Protein AF-A0A2M8LFT6-F1 (afdb_monomer)

Nearest PDB structures (foldseek):
  5hv3-assembly1_A  TM=9.497E-01  e=1.637E-21  Listeria monocytogenes
  5hv1-assembly1_A  TM=9.391E-01  e=2.752E-21  Listeria monocytogenes
  5hv6-assembly1_A  TM=9.076E-01  e=9.868E-20  Listeria monocytogenes
  5hv2-assembly1_A  TM=9.200E-01  e=4.690E-19  Listeria monocytogenes
  5fbs-assembly1_A  TM=9.383E-01  e=7.074E-18  Listeria monocytogenes serotype 4b str. F2365

Mean predicted aligned error: 5.09 Å

pLDDT: mean 90.14, std 10.9, range [47.88, 98.69]

Structure (mmCIF, N/CA/C/O backbone):
data_AF-A0A2M8LFT6-F1
#
_entry.id   AF-A0A2M8LFT6-F1
#
loop_
_atom_site.group_PDB
_atom_site.id
_atom_site.type_symbol
_atom_site.label_atom_id
_atom_site.label_alt_id
_atom_site.label_comp_id
_atom_site.label_asym_id
_atom_site.label_entity_id
_atom_site.label_seq_id
_atom_site.pdbx_PDB_ins_code
_atom_site.Cartn_x
_atom_site.Cartn_y
_atom_site.Cartn_z
_atom_site.occupancy
_atom_site.B_iso_or_equiv
_atom_site.auth_seq_id
_atom_site.auth_comp_id
_atom_site.auth_asym_id
_atom_site.auth_atom_id
_atom_site.pdbx_PDB_model_num
ATOM 1 N N . MET A 1 1 ? 3.085 19.934 -10.715 1.00 84.69 1 MET A N 1
ATOM 2 C CA . MET A 1 1 ? 2.443 18.659 -10.321 1.00 84.69 1 MET A CA 1
ATOM 3 C C . MET A 1 1 ? 3.528 17.635 -10.001 1.00 84.69 1 MET A C 1
ATOM 5 O O . MET A 1 1 ? 4.599 17.737 -10.589 1.00 84.69 1 MET A O 1
ATOM 9 N N . LEU A 1 2 ? 3.291 16.715 -9.062 1.00 94.94 2 LEU A N 1
ATOM 10 C CA . LEU A 1 2 ? 4.216 15.621 -8.730 1.00 94.94 2 LEU A CA 1
ATOM 11 C C . LEU A 1 2 ? 3.575 14.278 -9.068 1.00 94.94 2 LEU A C 1
ATOM 13 O O . LEU A 1 2 ? 2.351 14.147 -8.975 1.00 94.94 2 LEU A O 1
ATOM 17 N N . VAL A 1 3 ? 4.403 13.302 -9.428 1.00 96.50 3 VAL A N 1
ATOM 18 C CA . VAL A 1 3 ? 3.968 11.958 -9.828 1.00 96.50 3 VAL A CA 1
ATOM 19 C C . VAL A 1 3 ? 4.712 10.868 -9.055 1.00 96.50 3 VAL A C 1
ATOM 21 O O . VAL A 1 3 ? 5.814 11.093 -8.549 1.00 96.50 3 VAL A O 1
ATOM 24 N N . ALA A 1 4 ? 4.086 9.701 -8.952 1.00 95.50 4 ALA A N 1
ATOM 25 C CA . ALA A 1 4 ? 4.729 8.439 -8.625 1.00 95.50 4 ALA A CA 1
ATOM 26 C C . ALA A 1 4 ? 5.093 7.726 -9.934 1.00 95.50 4 ALA A C 1
ATOM 28 O O . ALA A 1 4 ? 4.282 7.673 -10.861 1.00 95.50 4 ALA A O 1
ATOM 29 N N . VAL A 1 5 ? 6.312 7.202 -10.006 1.00 95.19 5 VAL A N 1
ATOM 30 C CA . VAL A 1 5 ? 6.835 6.439 -11.143 1.00 95.19 5 VAL A CA 1
ATOM 31 C C . VAL A 1 5 ? 7.079 5.020 -10.644 1.00 95.19 5 VAL A C 1
ATOM 33 O O . VAL A 1 5 ? 7.991 4.804 -9.845 1.00 95.19 5 VAL A O 1
ATOM 36 N N . ARG A 1 6 ? 6.215 4.081 -11.040 1.00 93.38 6 ARG A N 1
ATOM 37 C CA . ARG A 1 6 ? 6.190 2.704 -10.519 1.00 93.38 6 ARG A CA 1
ATOM 38 C C . ARG A 1 6 ? 6.547 1.722 -11.630 1.00 93.38 6 ARG A C 1
ATOM 40 O O . ARG A 1 6 ? 6.012 1.818 -12.735 1.00 93.38 6 ARG A O 1
ATOM 47 N N . SER A 1 7 ? 7.446 0.791 -11.337 1.00 90.25 7 SER A N 1
ATOM 48 C CA . SER A 1 7 ? 7.774 -0.305 -12.252 1.00 90.25 7 SER A CA 1
ATOM 49 C C . SER A 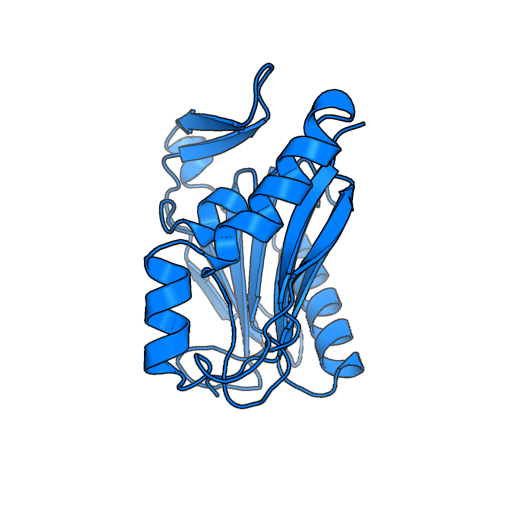1 7 ? 6.648 -1.341 -12.261 1.00 90.25 7 SER A C 1
ATOM 51 O O . SER A 1 7 ? 6.156 -1.697 -11.195 1.00 90.25 7 SER A O 1
ATOM 53 N N . SER A 1 8 ? 6.274 -1.843 -13.440 1.00 86.25 8 SER A N 1
ATOM 54 C CA . SER A 1 8 ? 5.355 -2.977 -13.604 1.00 86.25 8 SER A CA 1
ATOM 55 C C . SER A 1 8 ? 5.933 -3.953 -14.624 1.00 86.25 8 SER A C 1
ATOM 57 O O . SER A 1 8 ? 6.215 -3.591 -15.771 1.00 86.25 8 SER A O 1
ATOM 59 N N . ALA A 1 9 ? 6.202 -5.180 -14.191 1.00 80.25 9 ALA A N 1
ATOM 60 C CA . ALA A 1 9 ? 6.905 -6.164 -15.005 1.00 80.25 9 ALA A CA 1
ATOM 61 C C . ALA A 1 9 ? 5.913 -7.006 -15.812 1.00 80.25 9 ALA A C 1
ATOM 63 O O . ALA A 1 9 ? 4.911 -7.471 -15.296 1.00 80.25 9 ALA A O 1
ATOM 64 N N . THR A 1 10 ? 6.212 -7.330 -17.067 1.00 67.69 10 THR A N 1
ATOM 65 C CA . THR A 1 10 ? 5.291 -8.133 -17.900 1.00 67.69 10 THR A CA 1
ATOM 66 C C . THR A 1 10 ? 5.149 -9.593 -17.452 1.00 67.69 10 THR A C 1
ATOM 68 O O . THR A 1 10 ? 4.249 -10.293 -17.904 1.00 67.69 10 THR A O 1
ATOM 71 N N . ALA A 1 11 ? 6.038 -10.080 -16.583 1.00 59.16 11 ALA A N 1
ATOM 72 C CA . ALA A 1 11 ? 5.960 -11.422 -16.003 1.00 59.16 11 ALA A CA 1
ATOM 73 C C . ALA A 1 11 ? 5.200 -11.461 -14.659 1.00 59.16 11 ALA A C 1
ATOM 75 O O . ALA A 1 11 ? 5.149 -12.522 -14.037 1.00 59.16 11 ALA A O 1
ATOM 76 N N . GLU A 1 12 ? 4.638 -10.323 -14.233 1.00 50.47 12 GLU A N 1
ATOM 77 C CA . GLU A 1 12 ? 3.944 -10.089 -12.956 1.00 50.47 12 GLU A CA 1
ATOM 78 C C . GLU A 1 12 ? 2.594 -10.822 -12.854 1.00 50.47 12 GLU A C 1
ATOM 80 O O . GLU A 1 12 ? 2.205 -11.208 -11.757 1.00 50.47 12 GLU A O 1
ATOM 85 N N . ASP A 1 13 ? 1.960 -11.144 -13.988 1.00 49.00 13 ASP A N 1
ATOM 86 C CA . ASP A 1 13 ? 0.622 -11.765 -14.035 1.00 49.00 13 ASP A CA 1
ATOM 87 C C . ASP A 1 13 ? 0.627 -13.282 -14.288 1.00 49.00 13 ASP A C 1
ATOM 89 O O . ASP A 1 13 ? -0.410 -13.902 -14.542 1.00 49.00 13 ASP A O 1
ATOM 93 N N . SER A 1 14 ? 1.792 -13.932 -14.225 1.00 47.88 14 SER A N 1
ATOM 94 C CA . SER A 1 14 ? 1.823 -15.396 -14.236 1.00 47.88 14 SER A CA 1
ATOM 95 C C . SER A 1 14 ? 1.589 -15.926 -12.820 1.00 47.88 14 SER A C 1
ATOM 97 O O . SER A 1 14 ? 2.210 -15.444 -11.876 1.00 47.88 14 SER A O 1
ATOM 99 N N . LYS A 1 15 ? 0.801 -17.005 -12.670 1.00 49.19 15 LYS A N 1
ATOM 100 C CA . LYS A 1 15 ? 0.637 -17.782 -11.413 1.00 49.19 15 LYS A CA 1
ATOM 101 C C . LYS A 1 15 ? 1.963 -18.263 -10.773 1.00 49.19 15 LYS A C 1
ATOM 103 O O . LYS A 1 15 ? 1.944 -18.977 -9.780 1.00 49.19 15 LYS A O 1
ATOM 108 N N . VAL A 1 16 ? 3.109 -17.944 -11.376 1.00 48.12 16 VAL A N 1
ATOM 109 C CA . VAL A 1 16 ? 4.430 -18.516 -11.114 1.00 48.12 16 VAL A CA 1
ATOM 110 C C . VAL A 1 16 ? 5.395 -17.500 -10.477 1.00 48.12 16 VAL A C 1
ATOM 112 O O . VAL A 1 16 ? 6.325 -17.923 -9.787 1.00 48.12 16 VAL A O 1
ATOM 115 N N . ALA A 1 17 ? 5.212 -16.183 -10.661 1.00 56.28 17 ALA A N 1
ATOM 116 C CA . ALA A 1 17 ? 6.154 -15.186 -10.131 1.00 56.28 17 ALA A CA 1
ATOM 117 C C . ALA A 1 17 ? 5.543 -13.782 -9.956 1.00 56.28 17 ALA A C 1
ATOM 119 O O . ALA A 1 17 ? 5.335 -13.071 -10.934 1.00 56.28 17 ALA A O 1
ATOM 120 N N . SER A 1 18 ? 5.364 -13.337 -8.707 1.00 59.59 18 SER A N 1
ATOM 121 C CA . SER A 1 18 ? 5.121 -11.923 -8.397 1.00 59.59 18 SER A CA 1
ATOM 122 C C . SER A 1 18 ? 6.456 -11.190 -8.248 1.00 59.59 18 SER A C 1
ATOM 124 O O . SER A 1 18 ? 7.247 -11.535 -7.367 1.00 59.59 18 SER A O 1
ATOM 126 N N . TRP A 1 19 ? 6.699 -10.146 -9.038 1.00 61.28 19 TRP A N 1
ATOM 127 C CA . TRP A 1 19 ? 7.873 -9.260 -8.908 1.00 61.28 19 TRP A CA 1
ATOM 128 C C . TRP A 1 19 ? 7.744 -8.247 -7.756 1.00 61.28 19 TRP A C 1
ATOM 130 O O . TRP A 1 19 ? 8.397 -7.204 -7.735 1.00 61.28 19 TRP A O 1
ATOM 140 N N . ALA A 1 20 ? 6.868 -8.543 -6.798 1.00 60.75 20 ALA A N 1
ATOM 141 C CA . ALA A 1 20 ? 6.537 -7.670 -5.691 1.00 60.75 20 ALA A CA 1
ATOM 142 C C . ALA A 1 20 ? 7.787 -7.336 -4.869 1.00 60.75 20 ALA A C 1
ATOM 144 O O . ALA A 1 20 ? 8.468 -8.229 -4.373 1.00 60.75 20 ALA A O 1
ATOM 145 N N . GLY A 1 21 ? 8.088 -6.043 -4.747 1.00 65.94 21 GLY A N 1
ATOM 146 C CA . GLY A 1 21 ?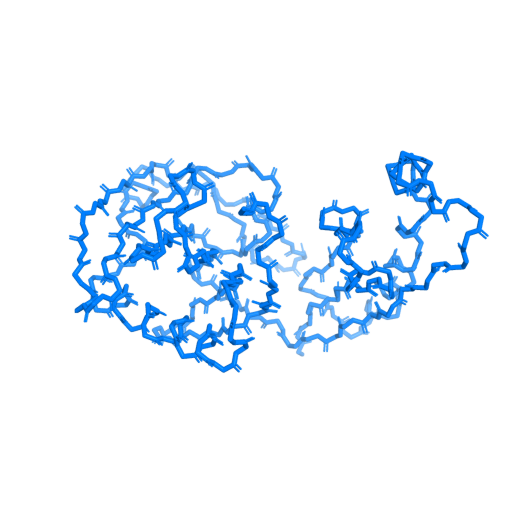 9.254 -5.558 -4.006 1.00 65.94 21 GLY A CA 1
ATOM 147 C C . GLY A 1 21 ? 10.612 -5.807 -4.677 1.00 65.94 21 G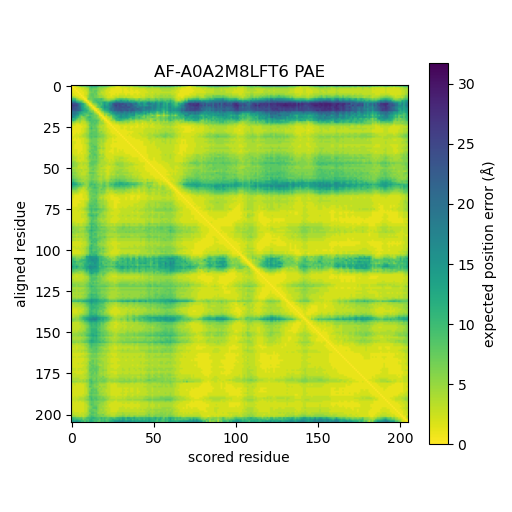LY A C 1
ATOM 148 O O . GLY A 1 21 ? 11.634 -5.490 -4.072 1.00 65.94 21 GLY A O 1
ATOM 149 N N . GLU A 1 22 ? 10.645 -6.347 -5.900 1.00 74.62 22 GLU A N 1
ATOM 150 C CA . GLU A 1 22 ? 11.890 -6.643 -6.629 1.00 74.62 22 GLU A CA 1
ATOM 151 C C . GLU A 1 22 ? 12.340 -5.504 -7.554 1.00 74.62 22 GLU A C 1
ATOM 153 O O . GLU A 1 22 ? 13.506 -5.445 -7.940 1.00 74.62 22 GLU A O 1
ATOM 158 N N . LEU A 1 23 ? 11.429 -4.592 -7.906 1.00 82.56 23 LEU A N 1
ATOM 159 C CA . LEU A 1 23 ? 11.699 -3.445 -8.774 1.00 82.56 23 LEU A CA 1
ATOM 160 C C . LEU A 1 23 ? 11.472 -2.124 -8.044 1.00 82.56 23 LEU A C 1
ATOM 162 O O . LEU A 1 23 ? 10.700 -2.031 -7.089 1.00 82.56 23 LEU A O 1
ATOM 166 N N . GLU A 1 24 ? 12.142 -1.077 -8.519 1.00 86.56 24 GLU A N 1
ATOM 167 C CA . GLU A 1 24 ? 12.133 0.217 -7.841 1.00 86.56 24 GLU A CA 1
ATOM 168 C C . GLU A 1 24 ? 10.897 1.057 -8.197 1.00 86.56 24 GLU A C 1
ATOM 170 O O . GLU A 1 24 ? 10.373 1.026 -9.316 1.00 86.56 24 GLU A O 1
ATOM 175 N N . THR A 1 25 ? 10.450 1.844 -7.219 1.00 90.19 25 THR A N 1
ATOM 176 C CA . THR A 1 25 ? 9.406 2.864 -7.349 1.00 90.19 25 THR A CA 1
ATOM 177 C C . THR A 1 25 ? 9.958 4.193 -6.847 1.00 90.19 25 THR A C 1
ATOM 179 O O . THR A 1 25 ? 10.648 4.237 -5.831 1.00 90.19 25 THR A O 1
ATOM 182 N N . TYR A 1 26 ? 9.622 5.288 -7.528 1.00 92.19 26 TYR A N 1
ATOM 183 C CA . TYR A 1 26 ? 10.032 6.637 -7.139 1.00 92.19 26 TYR A CA 1
ATOM 184 C C . TYR A 1 26 ? 8.814 7.514 -6.885 1.00 92.19 26 TYR A C 1
ATOM 186 O O . TYR A 1 26 ? 7.965 7.697 -7.759 1.00 92.19 26 TYR A O 1
ATOM 194 N N . LEU A 1 27 ? 8.746 8.099 -5.693 1.00 93.88 27 LEU A N 1
ATOM 195 C CA . LEU A 1 27 ? 7.661 8.987 -5.288 1.00 93.88 27 LEU A CA 1
ATOM 196 C C . LEU A 1 27 ? 8.073 10.457 -5.387 1.00 93.88 27 LEU A C 1
ATOM 198 O O . LEU A 1 27 ? 9.256 10.795 -5.404 1.00 93.88 27 LEU A O 1
ATOM 202 N N . ASN A 1 28 ? 7.078 11.348 -5.426 1.00 95.00 28 ASN A N 1
ATOM 203 C CA . ASN A 1 28 ? 7.287 12.800 -5.464 1.00 95.00 28 ASN A CA 1
ATOM 204 C C . ASN A 1 28 ? 8.208 13.278 -6.604 1.00 95.00 28 ASN A C 1
ATOM 206 O O . ASN A 1 28 ? 8.951 14.254 -6.465 1.00 95.00 28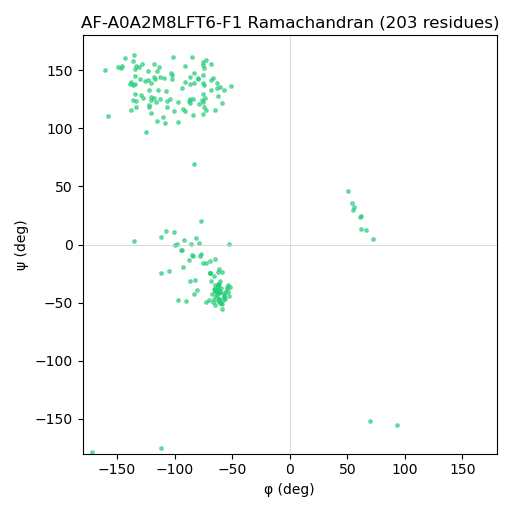 ASN A O 1
ATOM 210 N N . VAL A 1 29 ? 8.121 12.622 -7.761 1.00 94.81 29 VAL A N 1
ATOM 211 C CA . VAL A 1 29 ? 8.914 12.949 -8.945 1.00 94.81 29 VAL A CA 1
ATOM 212 C C . VAL A 1 29 ? 8.354 14.207 -9.607 1.00 94.81 29 VAL A C 1
ATOM 214 O O . VAL A 1 29 ? 7.151 14.339 -9.844 1.00 94.81 29 VAL A O 1
ATOM 217 N N . SER A 1 30 ? 9.238 15.163 -9.887 1.00 94.94 30 SER A N 1
ATOM 218 C CA . SER A 1 30 ? 8.913 16.372 -10.643 1.00 94.94 30 SER A CA 1
ATOM 219 C C . SER A 1 30 ? 9.018 16.118 -12.145 1.00 94.94 30 SER A C 1
ATOM 221 O O . SER A 1 30 ? 9.715 15.207 -12.582 1.00 94.94 30 SER A O 1
ATOM 223 N N . GLN A 1 31 ? 8.397 16.976 -12.955 1.00 94.69 31 GLN A N 1
ATOM 224 C CA . GLN A 1 31 ? 8.466 16.879 -14.417 1.00 94.69 31 GLN A CA 1
ATOM 225 C C . GLN A 1 31 ? 9.911 16.820 -14.944 1.00 94.69 31 GLN A C 1
ATOM 227 O O . GLN A 1 31 ? 10.210 16.008 -15.812 1.00 94.69 31 GLN A O 1
ATOM 232 N N . LYS A 1 32 ? 10.825 17.617 -14.369 1.00 94.94 32 LYS A N 1
ATOM 233 C CA . LYS A 1 32 ? 12.253 17.620 -14.734 1.00 94.94 32 LYS A CA 1
ATOM 234 C C . LYS A 1 32 ? 12.927 16.259 -14.508 1.00 94.94 32 LYS A C 1
ATOM 236 O O . LYS A 1 32 ? 13.848 15.907 -15.235 1.00 94.94 32 LYS A O 1
ATOM 241 N N . ASN A 1 33 ? 12.472 15.507 -13.508 1.00 95.06 33 ASN A N 1
ATOM 242 C CA . ASN A 1 33 ? 13.066 14.234 -13.109 1.00 95.06 33 ASN A CA 1
ATOM 243 C C . ASN A 1 33 ? 12.307 13.016 -13.654 1.00 95.06 33 ASN A C 1
ATOM 245 O O . ASN A 1 33 ? 12.741 11.895 -13.410 1.00 95.06 33 ASN A O 1
ATOM 249 N N . LEU A 1 34 ? 11.219 13.215 -14.408 1.00 96.06 34 LEU A N 1
ATOM 250 C CA . LEU A 1 34 ? 10.371 12.126 -14.892 1.00 96.06 34 LEU A CA 1
ATOM 251 C C . LEU A 1 34 ? 11.145 11.128 -15.758 1.00 96.06 34 LEU A C 1
ATOM 253 O O . LEU A 1 34 ? 11.176 9.945 -15.439 1.00 96.06 34 LEU A O 1
ATOM 257 N N . ILE A 1 35 ? 11.807 11.604 -16.815 1.00 97.31 35 ILE A N 1
ATOM 258 C CA . ILE A 1 35 ? 12.568 10.736 -17.725 1.00 97.31 35 ILE A CA 1
ATOM 259 C C . ILE A 1 35 ? 13.716 10.018 -16.994 1.00 97.31 35 ILE A C 1
ATOM 261 O O . ILE A 1 35 ? 13.801 8.795 -17.115 1.00 97.31 35 ILE A O 1
ATOM 265 N N . PRO A 1 36 ? 14.545 10.697 -16.170 1.00 96.94 36 PRO A N 1
ATOM 266 C CA . PRO A 1 36 ? 15.511 10.005 -15.320 1.00 96.94 36 PRO A CA 1
ATOM 267 C C . PRO A 1 36 ? 14.893 8.908 -14.445 1.00 96.94 36 PRO A C 1
ATOM 269 O O . PRO A 1 36 ? 15.447 7.817 -14.370 1.00 96.94 36 PRO A O 1
ATOM 272 N N . SER A 1 37 ? 13.748 9.158 -13.802 1.00 95.94 37 SER A N 1
ATOM 273 C CA . SER A 1 37 ? 13.066 8.155 -12.974 1.00 95.94 37 SER A CA 1
ATOM 274 C C . SER A 1 37 ? 12.560 6.960 -13.787 1.00 95.94 37 SER A C 1
ATOM 276 O O . SER A 1 37 ? 12.700 5.831 -13.330 1.00 95.94 37 SER A O 1
ATOM 278 N N . VAL A 1 38 ? 12.046 7.180 -15.001 1.00 95.75 38 VAL A N 1
ATOM 279 C CA . VAL A 1 38 ? 11.637 6.097 -15.918 1.00 95.75 38 VAL A CA 1
ATOM 280 C C . VAL A 1 38 ? 12.831 5.214 -16.289 1.00 95.75 38 VAL A C 1
ATOM 282 O O . VAL A 1 38 ? 12.748 3.992 -16.186 1.00 95.75 38 VAL A O 1
ATOM 285 N N . ILE A 1 39 ? 13.967 5.822 -16.650 1.00 95.56 39 ILE A N 1
ATOM 286 C CA . ILE A 1 39 ? 15.200 5.084 -16.966 1.00 95.56 39 ILE A CA 1
ATOM 287 C C . ILE A 1 39 ? 15.657 4.266 -15.758 1.00 95.56 39 ILE A C 1
ATOM 289 O O . ILE A 1 39 ? 16.060 3.112 -15.908 1.00 95.56 39 ILE A O 1
ATOM 293 N N . LYS A 1 40 ? 15.562 4.834 -14.551 1.00 94.81 40 LYS A N 1
ATOM 294 C CA . LYS A 1 40 ? 15.927 4.109 -13.337 1.00 94.81 40 LYS A CA 1
ATOM 295 C C . LYS A 1 40 ? 15.005 2.913 -13.067 1.00 94.81 40 LYS A C 1
ATOM 297 O O . LYS A 1 40 ? 15.518 1.841 -12.752 1.00 94.81 40 LYS A O 1
ATOM 302 N N . CYS A 1 41 ? 13.693 3.039 -13.297 1.00 93.38 41 CYS A N 1
ATOM 303 C CA . CYS A 1 41 ? 12.759 1.906 -13.230 1.00 93.38 41 CYS A CA 1
ATOM 304 C C . CYS A 1 41 ? 13.187 0.773 -14.172 1.00 93.38 41 CYS A C 1
ATOM 306 O O . CYS A 1 41 ? 13.297 -0.373 -13.740 1.00 93.38 41 CYS A O 1
ATOM 308 N N . TRP A 1 42 ? 13.527 1.081 -15.428 1.00 92.75 42 TRP A N 1
ATOM 309 C CA . TRP A 1 42 ? 14.055 0.072 -16.355 1.00 92.75 42 TRP A CA 1
ATOM 310 C C . TRP A 1 42 ? 15.373 -0.537 -15.875 1.00 92.75 42 TRP A C 1
ATOM 312 O O . TRP A 1 42 ? 15.554 -1.751 -15.950 1.00 92.75 42 TRP A O 1
ATOM 322 N N . SER A 1 43 ? 16.279 0.287 -15.340 1.00 92.31 43 SER A N 1
ATOM 323 C CA . SER A 1 43 ? 17.565 -0.188 -14.823 1.00 92.31 43 SER A CA 1
ATOM 324 C C . SER A 1 43 ? 17.417 -1.101 -13.601 1.00 92.31 43 SER A C 1
ATOM 326 O O . SER A 1 43 ? 18.250 -1.984 -13.408 1.00 92.31 43 SER A O 1
ATOM 328 N N . SER A 1 44 ? 16.336 -0.954 -12.819 1.00 90.94 44 SER A N 1
ATOM 329 C CA . SER A 1 44 ? 16.105 -1.761 -11.613 1.00 90.94 44 SER A CA 1
ATOM 330 C C . SER A 1 44 ? 15.971 -3.262 -11.901 1.00 90.94 44 SER A C 1
ATOM 332 O O . SER A 1 44 ? 16.334 -4.084 -11.058 1.00 90.94 44 SER A O 1
ATOM 334 N N . LEU A 1 45 ? 15.588 -3.627 -13.133 1.00 88.12 45 LEU A N 1
ATOM 335 C CA . LEU A 1 45 ? 15.553 -5.012 -13.618 1.00 88.12 45 LEU A CA 1
ATOM 336 C C . LEU A 1 45 ? 16.939 -5.690 -13.621 1.00 88.12 45 LEU A C 1
ATOM 338 O O . LEU A 1 45 ? 17.030 -6.918 -13.632 1.00 88.12 45 LEU A O 1
ATOM 342 N N . PHE A 1 46 ? 18.013 -4.898 -13.616 1.00 89.06 46 PHE A N 1
ATOM 343 C CA . PHE A 1 46 ? 19.403 -5.354 -13.680 1.00 89.06 46 PHE A CA 1
ATOM 344 C C . PHE A 1 46 ? 20.146 -5.210 -12.346 1.00 89.06 46 PHE A C 1
ATOM 346 O O . PHE A 1 46 ? 21.367 -5.352 -12.300 1.00 89.06 46 PHE A O 1
ATOM 353 N N . THR A 1 47 ? 19.435 -4.940 -11.250 1.00 89.88 47 THR A N 1
ATOM 354 C CA . THR A 1 47 ? 20.028 -4.981 -9.907 1.00 89.88 47 THR A CA 1
ATOM 355 C C . THR A 1 47 ? 20.382 -6.417 -9.520 1.00 89.88 47 THR A C 1
ATOM 357 O O . THR A 1 47 ? 19.761 -7.372 -9.991 1.00 89.88 47 THR A O 1
ATOM 360 N N . SER A 1 48 ? 21.351 -6.595 -8.617 1.00 89.75 48 SER A N 1
ATOM 361 C CA . SER A 1 48 ? 21.747 -7.929 -8.138 1.00 89.75 48 SER A CA 1
ATOM 362 C C . SER A 1 48 ? 20.561 -8.723 -7.586 1.00 89.75 48 SER A C 1
ATOM 364 O O . SER A 1 48 ? 20.455 -9.921 -7.833 1.00 89.75 48 SER A O 1
ATOM 366 N N . ARG A 1 49 ? 19.643 -8.038 -6.891 1.00 85.56 49 ARG A N 1
ATOM 367 C CA . ARG A 1 49 ? 18.425 -8.624 -6.328 1.00 85.56 49 ARG A CA 1
ATOM 368 C C . ARG A 1 49 ? 17.482 -9.129 -7.427 1.00 85.56 49 ARG A C 1
ATOM 370 O O . ARG A 1 49 ? 17.148 -10.311 -7.442 1.00 85.56 49 ARG A O 1
ATOM 377 N N . ALA A 1 50 ? 17.155 -8.277 -8.401 1.00 86.44 50 ALA A N 1
ATOM 378 C CA . ALA A 1 50 ? 16.305 -8.648 -9.530 1.00 86.44 50 ALA A CA 1
ATOM 379 C C . ALA A 1 50 ? 16.916 -9.785 -10.369 1.00 86.44 50 ALA A C 1
ATOM 381 O O . ALA A 1 50 ? 16.215 -10.719 -10.763 1.00 86.44 50 ALA A O 1
ATOM 382 N N . ILE A 1 51 ? 18.231 -9.756 -10.613 1.00 88.31 51 ILE A N 1
ATOM 383 C CA . ILE A 1 51 ? 18.935 -10.828 -11.331 1.00 88.31 51 ILE A CA 1
ATOM 384 C C . ILE A 1 51 ? 18.841 -12.143 -10.553 1.00 88.31 51 ILE A C 1
ATOM 386 O O . ILE A 1 51 ? 18.467 -13.160 -11.139 1.00 88.31 51 ILE A O 1
ATOM 390 N N . PHE A 1 52 ? 19.132 -12.130 -9.251 1.00 88.75 52 PHE A N 1
ATOM 391 C CA . PHE A 1 52 ? 19.039 -13.318 -8.403 1.00 88.75 52 PHE A CA 1
ATOM 392 C C . PHE A 1 52 ? 17.623 -13.915 -8.421 1.00 88.75 52 PHE A C 1
ATOM 394 O O . PHE A 1 52 ? 17.464 -15.099 -8.725 1.00 88.75 52 PHE A O 1
ATOM 401 N N . TYR A 1 53 ? 16.592 -13.080 -8.250 1.00 84.75 53 TYR A N 1
ATOM 402 C CA . TYR A 1 53 ? 15.188 -13.494 -8.336 1.00 84.75 53 TYR A CA 1
ATOM 403 C C . TYR A 1 53 ? 14.851 -14.163 -9.682 1.00 84.75 53 TYR A C 1
ATOM 405 O O . TYR A 1 53 ? 14.178 -15.199 -9.729 1.00 84.75 53 TYR A O 1
ATOM 413 N N . ARG A 1 54 ? 15.371 -13.639 -10.806 1.00 86.25 54 ARG A N 1
ATOM 414 C CA . ARG A 1 54 ? 15.191 -14.274 -12.130 1.00 86.25 54 ARG A CA 1
ATOM 415 C C . ARG A 1 54 ? 15.803 -15.663 -12.203 1.00 86.25 54 ARG A C 1
ATOM 417 O O . ARG A 1 54 ? 15.256 -16.521 -12.900 1.00 86.25 54 ARG A O 1
ATOM 424 N N . PHE A 1 55 ? 16.939 -15.890 -11.553 1.00 87.88 55 PHE A N 1
ATOM 425 C CA . PHE A 1 55 ? 17.540 -17.218 -11.504 1.00 87.88 55 PHE A CA 1
ATOM 426 C C . PHE A 1 55 ? 16.706 -18.165 -10.642 1.00 87.88 55 PHE A C 1
ATOM 428 O O . PHE A 1 55 ? 16.344 -19.235 -11.138 1.00 87.88 55 PHE A O 1
ATOM 435 N N . GLU A 1 56 ? 16.310 -17.745 -9.438 1.00 86.81 56 GLU A N 1
ATOM 436 C CA . GLU A 1 56 ? 15.472 -18.550 -8.537 1.00 86.81 56 GLU A CA 1
ATOM 437 C C . GLU A 1 56 ? 14.146 -18.965 -9.182 1.00 86.81 56 GLU A C 1
ATOM 439 O O . GLU A 1 56 ? 13.768 -20.138 -9.157 1.00 86.81 56 GLU A O 1
ATOM 444 N N . LYS A 1 57 ? 13.461 -18.028 -9.847 1.00 83.12 57 LYS A N 1
ATOM 445 C CA . LYS A 1 57 ? 12.198 -18.296 -10.555 1.00 83.12 57 LYS A CA 1
ATOM 446 C C . LYS A 1 57 ? 12.383 -18.912 -11.945 1.00 83.12 57 LYS A C 1
ATOM 448 O O . LYS A 1 57 ? 11.408 -19.077 -12.677 1.00 83.12 57 LYS A O 1
ATOM 453 N N . LYS A 1 58 ? 13.617 -19.259 -12.336 1.00 85.38 58 LYS A N 1
ATOM 454 C CA . LYS A 1 58 ? 13.960 -19.841 -13.650 1.00 85.38 58 LYS A CA 1
ATOM 455 C C . LYS A 1 58 ? 13.495 -18.980 -14.843 1.00 85.38 58 LYS A C 1
ATOM 457 O O . LYS A 1 58 ? 13.190 -19.493 -15.918 1.00 85.38 58 LYS A O 1
ATOM 462 N N . LEU A 1 59 ? 13.481 -17.657 -14.672 1.00 81.19 59 LEU A N 1
ATOM 463 C CA . LEU A 1 59 ? 13.097 -16.656 -15.677 1.00 81.19 59 LEU A CA 1
ATOM 464 C C . LEU A 1 59 ? 14.288 -16.091 -16.472 1.00 81.19 59 LEU A C 1
ATOM 466 O O . LEU A 1 59 ? 14.087 -15.326 -17.412 1.00 81.19 59 LEU A O 1
ATOM 470 N N . HIS A 1 60 ? 15.526 -16.465 -16.137 1.00 80.19 60 HIS A N 1
ATOM 471 C CA . HIS A 1 60 ? 16.754 -15.938 -16.754 1.00 80.19 60 HIS A CA 1
ATOM 472 C C . HIS A 1 60 ? 16.859 -16.158 -18.279 1.00 80.19 60 HIS A C 1
ATOM 474 O O . HIS A 1 60 ? 17.541 -15.393 -18.953 1.00 80.19 60 HIS A O 1
ATOM 480 N N . LYS A 1 61 ? 16.160 -17.157 -18.839 1.00 79.88 61 LYS A N 1
ATOM 481 C CA . LYS A 1 61 ? 16.117 -17.431 -20.292 1.00 79.88 61 LYS A CA 1
ATOM 482 C C . LYS A 1 61 ? 14.943 -16.771 -21.023 1.00 79.88 61 LYS A C 1
ATOM 484 O O . LYS A 1 61 ? 14.839 -16.906 -22.237 1.00 79.88 61 LYS A O 1
ATOM 489 N N . LYS A 1 62 ? 14.035 -16.104 -20.305 1.00 79.31 62 LYS A N 1
ATOM 490 C CA . LYS A 1 62 ? 12.853 -15.456 -20.887 1.00 79.31 62 LYS A CA 1
ATOM 491 C C . LYS A 1 62 ? 13.071 -13.947 -20.992 1.00 79.31 62 LYS A C 1
ATOM 493 O O . LYS A 1 62 ? 13.638 -13.368 -20.061 1.00 79.31 62 LYS A O 1
ATOM 498 N N . PRO A 1 63 ? 12.596 -13.288 -22.061 1.00 78.06 63 PRO A N 1
ATOM 499 C CA . PRO A 1 63 ? 12.543 -11.835 -22.081 1.00 78.06 63 PRO A CA 1
ATOM 500 C C . PRO A 1 63 ? 11.601 -11.360 -20.966 1.00 78.06 63 PRO A C 1
ATOM 502 O O . PRO A 1 63 ? 10.476 -11.841 -20.846 1.00 78.06 63 PRO A O 1
ATOM 505 N N . VAL A 1 64 ? 12.088 -10.449 -20.126 1.00 79.50 64 VAL A N 1
ATOM 506 C CA . VAL A 1 64 ? 11.284 -9.745 -19.121 1.00 79.50 64 VAL A CA 1
ATOM 507 C C . VAL A 1 64 ? 11.346 -8.273 -19.483 1.00 79.50 64 VAL A C 1
ATOM 509 O O . VAL A 1 64 ? 12.437 -7.730 -19.650 1.00 79.50 64 VAL A O 1
ATOM 512 N N . SER A 1 65 ? 10.184 -7.648 -19.630 1.00 84.00 65 SER A N 1
ATOM 513 C CA . SER A 1 65 ? 10.061 -6.225 -19.923 1.00 84.00 65 SER A CA 1
ATOM 514 C C . SER A 1 65 ? 9.425 -5.519 -18.734 1.00 84.00 65 SER A C 1
ATOM 516 O O . SER A 1 65 ? 8.673 -6.125 -17.971 1.00 84.00 65 SER A O 1
ATOM 518 N N . VAL A 1 66 ? 9.735 -4.235 -18.575 1.00 85.25 66 VAL A N 1
ATOM 519 C CA . VAL A 1 66 ? 9.174 -3.392 -17.517 1.00 85.25 66 VAL A CA 1
ATOM 520 C C . VAL A 1 66 ? 8.444 -2.231 -18.173 1.00 85.25 66 VAL A C 1
ATOM 522 O O . VAL A 1 66 ? 9.059 -1.375 -18.813 1.00 85.25 66 VAL A O 1
ATOM 525 N N . ALA A 1 67 ? 7.124 -2.218 -18.021 1.00 91.31 67 ALA A N 1
ATOM 526 C CA . ALA A 1 67 ? 6.323 -1.026 -18.226 1.00 91.31 67 ALA A CA 1
ATOM 527 C C . ALA A 1 67 ? 6.507 -0.084 -17.028 1.00 91.31 67 ALA A C 1
ATOM 529 O O . ALA A 1 67 ? 6.841 -0.508 -15.920 1.00 91.31 67 ALA A O 1
ATOM 530 N N . VAL A 1 68 ? 6.301 1.213 -17.249 1.00 93.62 68 VAL A N 1
ATOM 531 C CA . VAL A 1 68 ? 6.416 2.219 -16.190 1.00 93.62 68 VAL A CA 1
ATOM 532 C C . VAL A 1 68 ? 5.104 2.973 -16.075 1.00 93.62 68 VAL A C 1
ATOM 534 O O . VAL A 1 68 ? 4.668 3.634 -17.018 1.00 93.62 68 VAL A O 1
ATOM 537 N N . VAL A 1 69 ? 4.484 2.877 -14.902 1.00 95.31 69 VAL A N 1
ATOM 538 C CA . VAL A 1 69 ? 3.251 3.585 -14.567 1.00 95.31 69 VAL A CA 1
ATOM 539 C C . VAL A 1 69 ? 3.615 4.957 -14.015 1.00 95.31 69 VAL A C 1
ATOM 541 O O . VAL A 1 69 ? 4.350 5.068 -13.033 1.00 95.31 69 VAL A O 1
ATOM 544 N N . VAL A 1 70 ? 3.085 6.010 -14.640 1.00 96.44 70 VAL A N 1
ATOM 545 C CA . VAL A 1 70 ? 3.223 7.394 -14.173 1.00 96.44 70 VAL A CA 1
ATOM 546 C C . VAL A 1 70 ? 1.876 7.850 -13.626 1.00 96.44 70 VAL A C 1
ATOM 548 O O . VAL A 1 70 ? 0.950 8.140 -14.380 1.00 96.44 70 VAL A O 1
ATOM 551 N N . GLN A 1 71 ? 1.768 7.903 -12.303 1.00 95.88 71 GLN A N 1
ATOM 552 C CA . GLN A 1 71 ? 0.526 8.197 -11.591 1.00 95.88 71 GLN A CA 1
ATOM 553 C C . GLN A 1 71 ? 0.633 9.538 -10.870 1.00 95.88 71 GLN A C 1
ATOM 555 O O . GLN A 1 71 ? 1.686 9.887 -10.341 1.00 95.88 71 GLN A O 1
ATOM 560 N N . GLN A 1 72 ? -0.455 10.305 -10.796 1.00 96.19 72 GLN A N 1
ATOM 561 C CA . GLN A 1 72 ? -0.479 11.497 -9.950 1.00 96.19 72 GLN A CA 1
ATOM 562 C C . GLN A 1 72 ? -0.165 11.127 -8.493 1.00 96.19 72 GLN A C 1
ATOM 564 O O . GLN A 1 72 ? -0.742 10.196 -7.936 1.00 96.19 72 GLN A O 1
ATOM 569 N N . MET A 1 73 ? 0.736 11.880 -7.861 1.00 95.50 73 MET A N 1
ATOM 570 C CA . MET A 1 73 ? 1.144 11.598 -6.489 1.00 95.50 73 MET A CA 1
ATOM 571 C C . MET A 1 73 ? 0.046 11.979 -5.488 1.00 95.50 73 MET A C 1
ATOM 573 O O . MET A 1 73 ? -0.371 13.140 -5.428 1.00 95.50 73 MET A O 1
ATOM 577 N N . VAL A 1 74 ? -0.346 11.027 -4.639 1.00 95.31 74 VAL A N 1
ATOM 578 C CA . VAL A 1 74 ? -1.267 11.249 -3.517 1.00 95.31 74 VAL A CA 1
ATOM 579 C C . VAL A 1 74 ? -0.456 11.569 -2.259 1.00 95.31 74 VAL A C 1
ATOM 581 O O . VAL A 1 74 ? 0.332 10.754 -1.794 1.00 95.31 74 VAL A O 1
ATOM 584 N N . GLN A 1 75 ? -0.618 12.777 -1.714 1.00 95.50 75 GLN A N 1
ATOM 585 C CA . GLN A 1 75 ? 0.090 13.224 -0.504 1.00 95.50 75 GLN A CA 1
ATOM 586 C C . GLN A 1 75 ? -0.626 12.723 0.755 1.00 95.50 75 GLN A C 1
ATOM 588 O O . GLN A 1 75 ? -1.269 13.512 1.444 1.00 95.50 75 GLN A O 1
ATOM 593 N N . SER A 1 76 ? -0.576 11.413 0.998 1.00 95.94 76 SER A N 1
ATOM 594 C CA . SER A 1 76 ? -1.337 10.759 2.064 1.00 95.94 76 SER A CA 1
ATOM 595 C C . SER A 1 76 ? -1.002 11.268 3.465 1.00 95.94 76 SER A C 1
ATOM 597 O O . SER A 1 76 ? 0.160 11.417 3.844 1.00 95.94 76 SER A O 1
ATOM 599 N N . GLU A 1 77 ? -2.055 11.488 4.248 1.00 95.88 77 GLU A N 1
ATOM 600 C CA . GLU A 1 77 ? -1.988 11.677 5.701 1.00 95.88 77 GLU A CA 1
ATOM 601 C C . GLU A 1 77 ? -1.882 10.315 6.395 1.00 95.88 77 GLU A C 1
ATOM 603 O O . GLU A 1 77 ? -1.121 10.148 7.350 1.00 95.88 77 GLU A O 1
ATOM 608 N N . VAL A 1 78 ? -2.618 9.338 5.862 1.00 96.38 78 VAL A N 1
ATOM 609 C CA . VAL A 1 78 ? -2.601 7.927 6.248 1.00 96.38 78 VAL A CA 1
ATOM 610 C C . VAL A 1 78 ? -2.545 7.105 4.970 1.00 96.38 78 VAL A C 1
ATOM 612 O O . VAL A 1 78 ? -3.229 7.423 3.999 1.00 96.38 78 VAL A O 1
ATOM 615 N N . SER A 1 79 ? -1.741 6.060 4.951 1.00 96.69 79 SER A N 1
ATOM 616 C CA . SER A 1 79 ? -1.703 5.090 3.859 1.00 96.69 79 SER A CA 1
ATOM 617 C C . SER A 1 79 ? -1.660 3.689 4.433 1.00 96.69 79 SER A C 1
ATOM 619 O O . SER A 1 79 ? -1.384 3.501 5.624 1.00 96.69 79 SER A O 1
ATOM 621 N N . GLY A 1 80 ? -1.977 2.712 3.601 1.00 95.69 80 GLY A N 1
ATOM 622 C CA . GLY A 1 80 ? -2.089 1.355 4.078 1.00 95.69 80 GLY A CA 1
ATOM 623 C C . GLY A 1 80 ? -2.264 0.332 2.982 1.00 95.69 80 GLY A C 1
ATOM 624 O O . GLY A 1 80 ? -2.293 0.649 1.789 1.00 95.69 80 GLY A O 1
ATOM 625 N N . ILE A 1 81 ? -2.390 -0.900 3.449 1.00 95.75 81 ILE A N 1
ATOM 626 C CA . ILE A 1 81 ? -2.657 -2.081 2.645 1.00 95.75 81 ILE A CA 1
ATOM 627 C C . ILE A 1 81 ? -3.933 -2.729 3.182 1.00 95.75 81 ILE A C 1
ATOM 629 O O . ILE A 1 81 ? -4.290 -2.593 4.357 1.00 95.75 81 ILE A O 1
ATOM 633 N N . THR A 1 82 ? -4.686 -3.384 2.313 1.00 97.75 82 THR A N 1
ATOM 634 C CA . THR A 1 82 ? -5.847 -4.177 2.696 1.00 97.75 82 THR A CA 1
ATOM 635 C C . THR A 1 82 ? -5.820 -5.514 1.991 1.00 97.75 82 THR A C 1
ATOM 637 O O . THR A 1 82 ? -5.829 -5.566 0.765 1.00 97.75 82 THR A O 1
ATOM 640 N N . PHE A 1 83 ? -5.853 -6.583 2.781 1.00 97.62 83 PHE A N 1
ATOM 641 C CA . PHE A 1 83 ? -6.067 -7.941 2.303 1.00 97.62 83 PHE A CA 1
ATOM 642 C C . PHE A 1 83 ? -7.542 -8.288 2.476 1.00 97.62 83 PHE A C 1
ATOM 644 O O . PHE A 1 83 ? -8.074 -8.216 3.587 1.00 97.62 83 PHE A O 1
ATOM 651 N N . THR A 1 84 ? -8.226 -8.663 1.396 1.00 97.94 84 THR A N 1
ATOM 652 C CA . THR A 1 84 ? -9.664 -9.000 1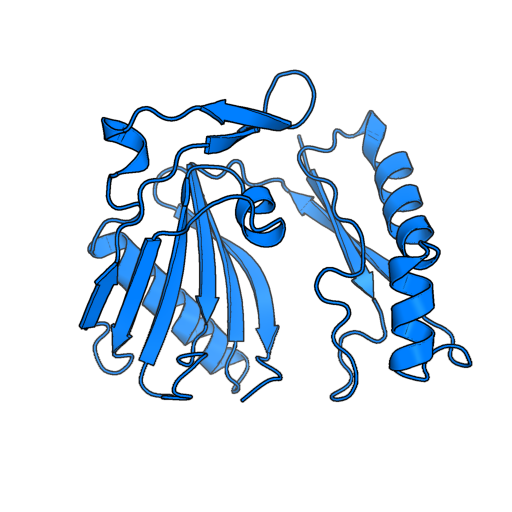.450 1.00 97.94 84 THR A CA 1
ATOM 653 C C . THR A 1 84 ? -9.955 -10.406 1.987 1.00 97.94 84 THR A C 1
ATOM 655 O O . THR A 1 84 ? -11.119 -10.797 2.069 1.00 97.94 84 THR A O 1
ATOM 658 N N . VAL A 1 85 ? -8.900 -11.127 2.367 1.00 97.31 85 VAL A N 1
ATOM 659 C CA . VAL A 1 85 ? -8.886 -12.401 3.095 1.00 97.31 85 VAL A CA 1
ATOM 660 C C . VAL A 1 85 ? -7.832 -12.281 4.189 1.00 97.31 85 VAL A C 1
ATOM 662 O O . VAL A 1 85 ? -6.797 -11.645 3.972 1.00 97.31 85 VAL A O 1
ATOM 665 N N . HIS A 1 86 ? -8.058 -12.884 5.356 1.00 96.31 86 HIS A N 1
ATOM 666 C CA . HIS A 1 86 ? -7.067 -12.845 6.427 1.00 96.31 86 HIS A CA 1
ATOM 667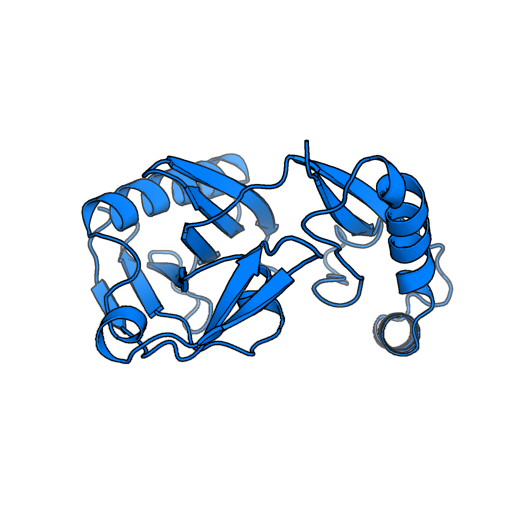 C C . HIS A 1 86 ? -5.784 -13.598 6.007 1.00 96.31 86 HIS A C 1
ATOM 669 O O . HIS A 1 86 ? -5.826 -14.816 5.858 1.00 96.31 86 HIS A O 1
ATOM 675 N N . PRO A 1 87 ? -4.616 -12.934 5.883 1.00 90.25 87 PRO A N 1
ATOM 676 C CA . PRO A 1 87 ? -3.442 -13.509 5.211 1.00 90.25 87 PRO A CA 1
ATOM 677 C C . PRO A 1 87 ? -2.729 -14.621 6.000 1.00 90.25 87 PRO A C 1
ATOM 679 O O . PRO A 1 87 ? -1.910 -15.337 5.437 1.00 90.25 87 PRO A O 1
ATOM 682 N N . VAL A 1 88 ? -3.000 -14.746 7.307 1.00 91.38 88 VAL A N 1
ATOM 683 C CA . VAL A 1 88 ? -2.444 -15.809 8.172 1.00 91.38 88 VAL A CA 1
ATOM 684 C C . VAL A 1 88 ? -3.398 -16.992 8.361 1.00 91.38 88 VAL A C 1
ATOM 686 O O . VAL A 1 88 ? -2.975 -18.138 8.269 1.00 91.38 88 VAL A O 1
ATOM 689 N N . THR A 1 89 ? -4.674 -16.741 8.670 1.00 94.00 89 THR A N 1
ATOM 690 C CA . THR A 1 89 ? -5.666 -17.796 8.933 1.00 94.00 89 THR A CA 1
ATOM 691 C C . THR A 1 89 ? -6.365 -18.291 7.669 1.00 94.00 89 THR A C 1
ATOM 693 O O . THR A 1 89 ? -7.043 -19.313 7.723 1.00 94.00 89 THR A O 1
ATOM 696 N N . ASN A 1 90 ? -6.222 -17.574 6.550 1.00 94.56 90 ASN A N 1
ATOM 697 C CA . ASN A 1 90 ? -6.952 -17.785 5.300 1.00 94.56 90 ASN A CA 1
ATOM 698 C C . ASN A 1 90 ? -8.479 -17.768 5.479 1.00 94.56 90 ASN A C 1
ATOM 700 O O . ASN A 1 90 ? -9.205 -18.423 4.735 1.00 94.56 90 ASN A O 1
ATOM 704 N N . ASP A 1 91 ? -8.978 -17.010 6.460 1.00 96.88 91 ASP A N 1
ATOM 705 C CA . ASP A 1 91 ? -10.411 -16.804 6.650 1.00 96.88 91 ASP A CA 1
ATOM 706 C C . ASP A 1 91 ? -10.949 -15.817 5.599 1.00 96.88 91 ASP A C 1
ATOM 708 O O . ASP A 1 91 ? -10.603 -14.631 5.594 1.00 96.88 91 ASP A O 1
ATOM 712 N N . TYR A 1 92 ? -11.790 -16.330 4.697 1.00 96.75 92 TYR A N 1
ATOM 713 C CA . TYR A 1 92 ? -12.379 -15.589 3.579 1.00 96.75 92 TYR A CA 1
ATOM 714 C C . TYR A 1 92 ? -13.509 -14.642 3.988 1.00 96.75 92 TYR A C 1
ATOM 716 O O . TYR A 1 92 ? -13.866 -13.746 3.209 1.00 96.75 92 TYR A O 1
ATOM 724 N N . ASP A 1 93 ? -14.051 -14.819 5.193 1.00 97.44 93 ASP A N 1
ATOM 725 C CA . ASP A 1 93 ? -15.061 -13.935 5.769 1.00 97.44 93 ASP A CA 1
ATOM 726 C C . ASP A 1 93 ? -14.424 -12.726 6.463 1.00 97.44 93 ASP A C 1
ATOM 728 O O . ASP A 1 93 ? -15.127 -11.774 6.813 1.00 97.44 93 ASP A O 1
ATOM 732 N N . GLN A 1 94 ? -13.097 -12.720 6.618 1.00 98.12 94 GLN A N 1
ATOM 733 C CA . GLN A 1 94 ? -12.350 -11.650 7.264 1.00 98.12 94 GLN A CA 1
ATOM 734 C C . GLN A 1 94 ? -11.519 -10.836 6.271 1.00 98.12 94 GLN A C 1
ATOM 736 O O . GLN A 1 94 ? -10.918 -11.354 5.335 1.00 98.12 94 GLN A O 1
ATOM 741 N N . MET A 1 95 ? -11.453 -9.535 6.521 1.00 98.00 95 MET A N 1
ATOM 742 C CA . MET A 1 95 ? -10.573 -8.589 5.845 1.00 98.00 95 MET A CA 1
ATOM 743 C C . MET A 1 95 ? -9.606 -8.000 6.866 1.00 98.00 95 MET A C 1
ATOM 745 O O . MET A 1 95 ? -10.001 -7.699 7.993 1.00 98.00 95 MET A O 1
ATOM 749 N N . VAL A 1 96 ? -8.359 -7.782 6.456 1.00 98.25 96 VAL A N 1
ATOM 750 C CA . VAL A 1 96 ? -7.341 -7.140 7.291 1.00 98.25 96 VAL A CA 1
ATOM 751 C C . VAL A 1 96 ? -6.916 -5.828 6.652 1.00 98.25 96 VAL A C 1
ATOM 753 O O . VAL A 1 96 ? -6.463 -5.806 5.509 1.00 98.25 96 VAL A O 1
ATOM 756 N N . ILE A 1 97 ? -7.062 -4.732 7.394 1.00 98.06 97 ILE A N 1
ATOM 757 C CA . ILE A 1 97 ? -6.578 -3.403 7.008 1.00 98.06 97 ILE A CA 1
ATOM 758 C C . ILE A 1 97 ? -5.362 -3.072 7.864 1.00 98.06 97 ILE A C 1
ATOM 760 O O . ILE A 1 97 ? -5.459 -3.017 9.089 1.00 98.06 97 ILE A O 1
ATOM 764 N N . GLU A 1 98 ? -4.244 -2.772 7.216 1.00 96.44 98 GLU A N 1
ATOM 765 C CA . GLU A 1 98 ? -3.039 -2.252 7.853 1.00 96.44 98 GLU A CA 1
ATOM 766 C C . GLU A 1 98 ? -2.873 -0.777 7.497 1.00 96.44 98 GLU A C 1
ATOM 768 O O . GLU A 1 98 ? -2.987 -0.400 6.333 1.00 96.44 98 GLU A O 1
ATOM 773 N N . ALA A 1 99 ? -2.617 0.076 8.488 1.00 96.19 99 ALA A N 1
ATOM 774 C CA . ALA A 1 99 ? -2.533 1.519 8.288 1.00 96.19 99 ALA A CA 1
ATOM 775 C C . ALA A 1 99 ? -1.378 2.161 9.060 1.00 96.19 99 ALA A C 1
ATOM 777 O O . ALA A 1 99 ? -1.156 1.882 10.244 1.00 96.19 99 ALA A O 1
ATOM 778 N N . GLY A 1 100 ? -0.718 3.116 8.408 1.00 95.25 100 GLY A N 1
ATOM 779 C CA . GLY A 1 100 ? 0.328 3.963 8.973 1.00 95.25 100 GLY A CA 1
ATOM 780 C C . GLY A 1 100 ? 0.163 5.431 8.574 1.00 95.25 100 GLY A C 1
ATOM 781 O O . GLY A 1 100 ? -0.484 5.770 7.585 1.00 95.25 100 GLY A O 1
ATOM 782 N N . LEU A 1 101 ? 0.746 6.329 9.364 1.00 95.19 101 LEU A N 1
ATOM 783 C CA . LEU A 1 101 ? 0.802 7.761 9.076 1.00 95.19 101 LEU A CA 1
ATOM 784 C C . LEU A 1 101 ? 1.839 8.055 7.982 1.00 95.19 101 LEU A C 1
ATOM 786 O O . LEU A 1 101 ? 2.957 7.538 8.030 1.00 95.19 101 LEU A O 1
ATOM 790 N N . GLY A 1 102 ? 1.496 8.963 7.067 1.00 94.56 102 GLY A N 1
ATOM 791 C CA . GLY A 1 102 ? 2.366 9.426 5.984 1.00 94.56 102 GLY A CA 1
ATOM 792 C C . GLY A 1 102 ? 2.206 8.653 4.671 1.00 94.56 102 GLY A C 1
ATOM 793 O O . GLY A 1 102 ? 1.141 8.104 4.371 1.00 94.56 102 GLY A O 1
ATOM 794 N N . LEU A 1 103 ? 3.263 8.674 3.856 1.00 94.25 103 LEU A N 1
ATOM 795 C CA . LEU A 1 103 ? 3.341 8.026 2.543 1.00 94.25 103 LEU A CA 1
ATOM 796 C C . LEU A 1 103 ? 3.519 6.505 2.656 1.00 94.25 103 LEU A C 1
ATOM 798 O O . LEU A 1 103 ? 4.251 6.030 3.523 1.00 94.25 103 LEU A O 1
ATOM 802 N N . GLY A 1 104 ? 2.928 5.766 1.710 1.00 87.44 104 GLY A N 1
ATOM 803 C CA . GLY A 1 104 ? 2.926 4.294 1.696 1.00 87.44 104 GLY A CA 1
ATOM 804 C C . GLY A 1 104 ? 4.302 3.642 1.512 1.00 87.44 104 GLY A C 1
ATOM 805 O O . GLY A 1 104 ? 4.469 2.458 1.776 1.00 87.44 104 GLY A O 1
ATOM 806 N N . GLU A 1 105 ? 5.316 4.420 1.126 1.00 81.94 105 GLU A N 1
ATOM 807 C CA . GLU A 1 105 ? 6.713 3.974 1.012 1.00 81.94 105 GLU A CA 1
ATOM 808 C C . GLU A 1 105 ? 7.239 3.334 2.302 1.00 81.94 105 GLU A C 1
ATOM 810 O O . GLU A 1 105 ? 7.999 2.370 2.258 1.00 81.94 105 GLU A O 1
ATOM 815 N N . ALA A 1 106 ? 6.793 3.846 3.452 1.00 74.12 106 ALA A N 1
ATOM 816 C CA . ALA A 1 106 ? 7.216 3.368 4.762 1.00 74.12 106 ALA A CA 1
ATOM 817 C C . ALA A 1 106 ? 6.688 1.958 5.090 1.00 74.12 106 ALA A C 1
ATOM 819 O O . ALA A 1 106 ? 7.276 1.258 5.913 1.00 74.12 106 ALA A O 1
ATOM 820 N N . LEU A 1 107 ? 5.573 1.564 4.460 1.00 72.00 107 LEU A N 1
ATOM 821 C CA . LEU A 1 107 ? 4.947 0.252 4.635 1.00 72.00 107 LEU A CA 1
ATOM 822 C C . LEU A 1 107 ? 5.801 -0.815 3.945 1.00 72.00 107 LEU A C 1
ATOM 824 O O . LEU A 1 107 ? 6.180 -1.814 4.547 1.00 72.00 107 LEU A O 1
ATOM 828 N N . VAL A 1 108 ? 6.164 -0.550 2.686 1.00 66.00 108 VAL A N 1
ATOM 829 C CA . VAL A 1 108 ? 6.882 -1.493 1.816 1.00 66.00 108 VAL A CA 1
ATOM 830 C C . VAL A 1 108 ? 8.315 -1.728 2.292 1.00 66.00 108 VAL A C 1
ATOM 832 O O . VAL A 1 108 ? 8.855 -2.819 2.125 1.00 66.00 108 VAL A O 1
ATOM 835 N N . SER A 1 109 ? 8.942 -0.726 2.912 1.00 66.94 109 SER A N 1
ATOM 836 C CA . SER A 1 109 ? 10.300 -0.855 3.445 1.00 66.94 109 SER A CA 1
ATOM 837 C C . SER A 1 109 ? 10.380 -1.620 4.773 1.00 66.94 109 SER A C 1
ATOM 839 O O . SER A 1 109 ? 11.488 -1.899 5.231 1.00 66.94 109 SER A O 1
ATOM 841 N N . GLY A 1 110 ? 9.244 -1.941 5.410 1.00 68.00 110 GLY A N 1
ATOM 842 C CA . GLY A 1 110 ? 9.200 -2.611 6.717 1.00 68.00 110 GLY A CA 1
ATOM 843 C C . GLY A 1 110 ? 9.761 -1.769 7.870 1.00 68.00 110 GLY A C 1
ATOM 844 O O . GLY A 1 110 ? 10.012 -2.284 8.957 1.00 68.00 110 GLY A O 1
ATOM 845 N N . GLN A 1 111 ? 9.978 -0.470 7.649 1.00 69.06 111 GLN A N 1
ATOM 846 C CA . GLN A 1 111 ? 10.593 0.432 8.630 1.00 69.06 111 GLN A CA 1
ATOM 847 C C . GLN A 1 111 ? 9.624 0.867 9.735 1.00 69.06 111 GLN A C 1
ATOM 849 O O . GLN A 1 111 ? 10.028 1.508 10.708 1.00 69.06 111 GLN A O 1
ATOM 854 N N . VAL A 1 112 ? 8.334 0.569 9.570 1.00 79.12 112 VAL A N 1
ATOM 855 C CA . VAL A 1 112 ? 7.265 1.128 10.387 1.00 79.12 112 VAL A CA 1
ATOM 856 C C . VAL A 1 112 ? 6.293 0.043 10.826 1.00 79.12 112 VAL A C 1
ATOM 858 O O . VAL A 1 112 ? 5.769 -0.701 10.006 1.00 79.12 112 VAL A O 1
ATOM 861 N N . THR A 1 113 ? 6.007 -0.009 12.127 1.00 80.31 113 THR A N 1
ATOM 862 C CA . THR A 1 113 ? 4.943 -0.859 12.667 1.00 80.31 113 THR A CA 1
ATOM 863 C C . THR A 1 113 ? 3.581 -0.234 12.386 1.00 80.31 113 THR A C 1
ATOM 865 O O . THR A 1 113 ? 3.325 0.916 12.758 1.00 80.31 113 THR A O 1
ATOM 868 N N . LEU A 1 114 ? 2.708 -0.996 11.735 1.00 89.12 114 LEU A N 1
ATOM 869 C CA . LEU A 1 114 ? 1.382 -0.544 11.326 1.00 89.12 114 LEU A CA 1
ATOM 870 C C . LEU A 1 114 ? 0.344 -0.846 12.402 1.00 89.12 114 LEU A C 1
ATOM 872 O O . LEU A 1 114 ? 0.510 -1.743 13.228 1.00 89.12 114 LEU A O 1
ATOM 876 N N . GLY A 1 115 ? -0.723 -0.050 12.415 1.00 93.44 115 GLY A N 1
ATOM 877 C CA . GLY A 1 115 ? -1.943 -0.447 13.106 1.00 93.44 115 GLY A CA 1
ATOM 878 C C . GLY A 1 115 ? -2.725 -1.420 12.233 1.00 93.44 115 GLY A C 1
ATOM 879 O O . GLY A 1 115 ? -2.781 -1.220 11.019 1.00 93.44 115 GLY A O 1
ATOM 880 N N . THR A 1 116 ? -3.350 -2.416 12.847 1.00 96.50 116 THR A N 1
ATOM 881 C CA . THR A 1 116 ? -4.106 -3.462 12.154 1.00 96.50 116 THR A CA 1
ATOM 882 C C . THR A 1 116 ? -5.556 -3.452 12.619 1.00 96.50 116 THR A C 1
ATOM 884 O O . THR A 1 116 ? -5.840 -3.291 13.808 1.00 96.50 116 THR A O 1
ATOM 887 N N . TYR A 1 117 ? -6.475 -3.622 11.675 1.00 98.06 117 TYR A N 1
ATOM 888 C CA . TYR A 1 117 ? -7.911 -3.724 11.907 1.00 98.06 117 TYR A CA 1
ATOM 889 C C . TYR A 1 117 ? -8.417 -4.994 11.228 1.00 98.06 117 TYR A C 1
ATOM 891 O O . TYR A 1 117 ? -8.188 -5.165 10.028 1.00 98.06 117 TYR A O 1
ATOM 899 N N . ILE A 1 118 ? -9.102 -5.860 11.973 1.00 98.25 118 ILE A N 1
ATOM 900 C CA . ILE A 1 118 ? -9.718 -7.078 11.433 1.00 98.25 118 ILE A CA 1
ATOM 901 C C . ILE A 1 118 ? -11.220 -6.845 11.323 1.00 98.25 118 ILE A C 1
ATOM 903 O O . ILE A 1 118 ? -11.865 -6.469 12.301 1.00 98.25 118 ILE A O 1
ATOM 907 N N . ILE A 1 119 ? -11.778 -7.047 10.133 1.00 98.50 119 ILE A N 1
ATOM 908 C CA . ILE A 1 119 ? -13.168 -6.724 9.807 1.00 98.50 119 ILE A CA 1
ATOM 909 C C . ILE A 1 119 ? -13.889 -7.979 9.328 1.00 98.50 119 ILE A C 1
ATOM 911 O O . ILE A 1 119 ? -13.397 -8.670 8.438 1.00 98.50 119 ILE A O 1
ATOM 915 N N . LEU A 1 120 ? -15.086 -8.231 9.858 1.00 98.25 120 LEU A N 1
ATOM 916 C CA . LEU A 1 120 ? -15.990 -9.248 9.329 1.00 98.25 120 LEU A CA 1
ATOM 917 C C . LEU A 1 120 ? -16.702 -8.706 8.085 1.00 98.25 120 LEU A C 1
ATOM 919 O O . LEU A 1 120 ? -17.425 -7.711 8.149 1.00 98.25 120 LEU A O 1
ATOM 923 N N . LYS A 1 121 ? -16.547 -9.366 6.939 1.00 97.00 121 LYS A N 1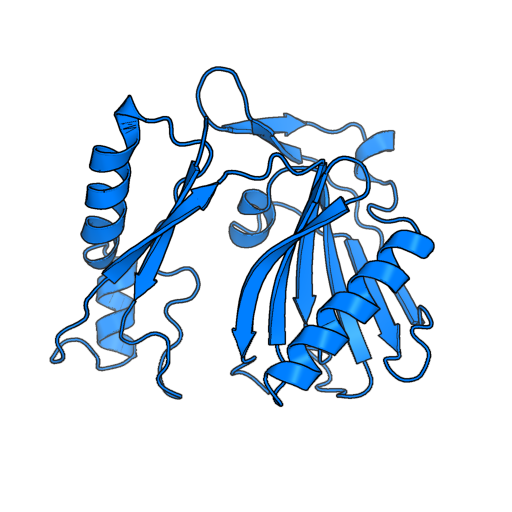
ATOM 924 C CA . LYS A 1 121 ? -17.066 -8.885 5.645 1.00 97.00 121 LYS A CA 1
ATOM 925 C C . LYS A 1 121 ? -18.588 -8.912 5.549 1.00 97.00 121 LYS A C 1
ATOM 927 O O . LYS A 1 121 ? -19.154 -8.147 4.773 1.00 97.00 121 LYS A O 1
ATOM 932 N N . LYS A 1 122 ? -19.251 -9.765 6.339 1.00 96.62 122 LYS A N 1
ATOM 933 C CA . LYS A 1 122 ? -20.714 -9.921 6.339 1.00 96.62 122 LYS A CA 1
ATOM 934 C C . LYS A 1 122 ? -21.443 -8.606 6.627 1.00 96.62 122 LYS A C 1
ATOM 936 O O . LYS A 1 122 ? -22.438 -8.306 5.972 1.00 96.62 122 LYS A O 1
ATOM 941 N N . ASP A 1 123 ? -20.971 -7.851 7.613 1.00 96.81 123 ASP A N 1
ATOM 942 C CA . ASP A 1 123 ? -21.620 -6.627 8.099 1.00 96.81 123 ASP A CA 1
ATOM 943 C C . ASP A 1 123 ? -20.649 -5.455 8.314 1.00 96.81 123 ASP A C 1
ATOM 945 O O . ASP A 1 123 ? -21.069 -4.369 8.718 1.00 96.81 123 ASP A O 1
ATOM 949 N N . TYR A 1 124 ? -19.369 -5.648 7.987 1.00 97.94 124 TYR A N 1
ATOM 950 C CA . TYR A 1 124 ? -18.280 -4.696 8.202 1.00 97.94 124 TYR A CA 1
ATOM 951 C C . TYR A 1 124 ? -18.028 -4.363 9.677 1.00 97.94 124 TYR A C 1
ATOM 953 O O . TYR A 1 124 ? -17.500 -3.291 9.986 1.00 97.94 124 TYR A O 1
ATOM 961 N N . SER A 1 125 ? -18.398 -5.264 10.591 1.00 97.38 125 SER A N 1
ATOM 962 C CA . SER A 1 125 ? -18.077 -5.122 12.010 1.00 97.38 125 SER A CA 1
ATOM 963 C C . SER A 1 125 ? -16.577 -5.278 12.260 1.00 97.38 125 SER A C 1
ATOM 965 O O . SER A 1 125 ? -15.885 -6.074 11.626 1.00 97.38 125 SER A O 1
ATOM 967 N N . LEU A 1 126 ? -16.065 -4.469 13.186 1.00 97.19 126 LEU A N 1
ATOM 968 C CA . LEU A 1 126 ? -14.670 -4.493 13.606 1.00 97.19 126 LEU A CA 1
ATOM 969 C C . LEU A 1 126 ? -14.499 -5.584 14.667 1.00 97.19 126 LEU A C 1
ATOM 971 O O . LEU A 1 126 ? -15.045 -5.457 15.761 1.00 97.19 126 LEU A O 1
ATOM 975 N N . LEU A 1 127 ? -13.778 -6.647 14.320 1.00 97.12 127 LEU A N 1
ATOM 976 C CA . LEU A 1 127 ? -13.529 -7.798 15.189 1.00 97.12 127 LEU A CA 1
ATOM 977 C C . LEU A 1 127 ? -12.359 -7.548 16.137 1.00 97.12 127 LEU A C 1
ATOM 979 O O . LEU A 1 127 ? -12.439 -7.891 17.312 1.00 97.12 127 LEU A O 1
ATOM 983 N N . ASP A 1 128 ? -11.286 -6.946 15.622 1.00 96.81 128 ASP A N 1
ATOM 984 C CA . ASP A 1 128 ? -10.084 -6.661 16.399 1.00 96.81 128 ASP A CA 1
ATOM 985 C C . ASP A 1 128 ? -9.403 -5.367 15.942 1.00 96.81 128 ASP A C 1
ATOM 987 O O . ASP A 1 128 ? -9.501 -4.954 14.777 1.00 96.8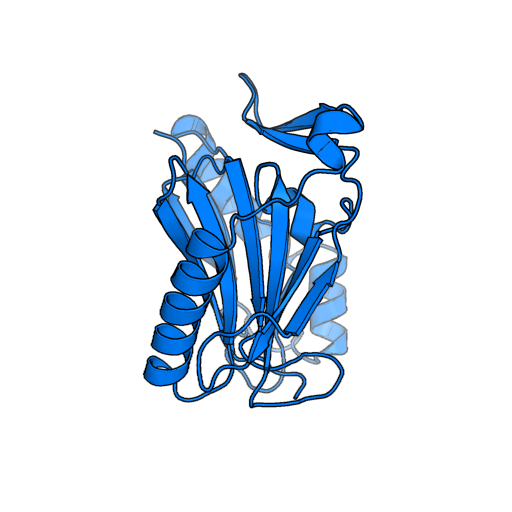1 128 ASP A O 1
ATOM 991 N N . VAL A 1 129 ? -8.713 -4.728 16.886 1.00 96.62 129 VAL A N 1
ATOM 992 C CA . VAL A 1 129 ? -7.950 -3.498 16.682 1.00 96.62 129 VAL A CA 1
ATOM 993 C C . VAL A 1 129 ? -6.624 -3.599 17.411 1.00 96.62 129 VAL A C 1
ATOM 995 O O . VAL A 1 129 ? -6.565 -3.548 18.639 1.00 96.62 129 VAL A O 1
ATOM 998 N N . ASN A 1 130 ? -5.541 -3.593 16.642 1.00 95.38 130 ASN A N 1
ATOM 999 C CA . ASN A 1 130 ? -4.198 -3.460 17.174 1.00 95.38 130 ASN A CA 1
ATOM 1000 C C . ASN A 1 130 ? -3.623 -2.092 16.796 1.00 95.38 130 ASN A C 1
ATOM 1002 O O . ASN A 1 130 ? -3.326 -1.816 15.632 1.00 95.38 130 ASN A O 1
ATOM 1006 N N . VAL A 1 131 ? -3.466 -1.210 17.785 1.00 92.81 131 VAL A N 1
ATOM 1007 C CA . VAL A 1 131 ? -2.828 0.094 17.585 1.00 92.81 131 VAL A CA 1
ATOM 1008 C C . VAL A 1 131 ? -1.366 0.017 18.002 1.00 92.81 131 VAL A C 1
ATOM 1010 O O . VAL A 1 131 ? -1.040 0.071 19.184 1.00 92.81 131 VAL A O 1
ATOM 1013 N N . SER A 1 132 ? -0.478 -0.005 17.013 1.00 86.69 132 SER A N 1
ATOM 1014 C CA . SER A 1 132 ? 0.963 0.086 17.249 1.00 86.69 132 SER A CA 1
ATOM 1015 C C . SER A 1 132 ? 1.441 1.536 17.328 1.00 86.69 132 SER A C 1
ATOM 1017 O O . SER A 1 132 ? 0.954 2.408 16.592 1.00 86.69 132 SER A O 1
ATOM 1019 N N . GLU A 1 133 ? 2.417 1.804 18.202 1.00 91.94 133 GLU A N 1
ATOM 1020 C CA . GLU A 1 133 ? 3.090 3.102 18.254 1.00 91.94 133 GLU A CA 1
ATOM 1021 C C . GLU A 1 133 ? 4.016 3.273 17.048 1.00 91.94 133 GLU A C 1
ATOM 1023 O O . GLU A 1 133 ? 5.031 2.594 16.893 1.00 91.94 133 GLU A O 1
ATOM 1028 N N . GLN A 1 134 ? 3.688 4.257 16.219 1.00 92.06 134 GLN A N 1
ATOM 1029 C CA . GLN A 1 134 ? 4.482 4.625 15.064 1.00 92.06 134 GLN A CA 1
ATOM 1030 C C . GLN A 1 134 ? 5.516 5.702 15.424 1.00 92.06 134 GLN A C 1
ATOM 1032 O O . GLN A 1 134 ? 5.147 6.836 15.722 1.00 92.06 134 GLN A O 1
ATOM 1037 N N . LYS A 1 135 ? 6.814 5.382 15.350 1.00 92.75 135 LYS A N 1
ATOM 1038 C CA . LYS A 1 135 ? 7.898 6.323 15.713 1.00 92.75 135 LYS A CA 1
ATOM 1039 C C . LYS A 1 135 ? 8.272 7.308 14.604 1.00 92.75 135 LYS A C 1
ATOM 1041 O O . LYS A 1 135 ? 8.698 8.427 14.893 1.00 92.75 135 LYS A O 1
ATOM 1046 N N . ILE A 1 136 ? 8.121 6.907 13.344 1.00 92.88 136 ILE A N 1
ATOM 1047 C CA . ILE A 1 136 ? 8.472 7.715 12.170 1.00 92.88 136 ILE A CA 1
ATOM 1048 C C . ILE A 1 136 ? 7.364 7.657 11.122 1.00 92.88 136 ILE A C 1
ATOM 1050 O O . ILE A 1 136 ? 6.656 6.661 11.023 1.00 92.88 136 ILE A O 1
ATOM 1054 N N . ALA A 1 137 ? 7.227 8.709 10.324 1.00 93.19 137 ALA A N 1
ATOM 1055 C CA . ALA A 1 137 ? 6.402 8.733 9.119 1.00 93.19 137 ALA A CA 1
ATOM 1056 C C . ALA A 1 137 ? 7.214 9.290 7.951 1.00 93.19 137 ALA A C 1
ATOM 1058 O O . ALA A 1 137 ? 7.965 10.251 8.127 1.00 93.19 137 ALA A O 1
ATOM 1059 N N . ILE A 1 138 ? 7.023 8.736 6.755 1.00 93.25 138 ILE A N 1
ATOM 1060 C CA . ILE A 1 138 ? 7.602 9.301 5.536 1.00 93.25 138 ILE A CA 1
ATOM 1061 C C . ILE A 1 138 ? 6.685 10.407 5.030 1.00 93.25 138 ILE A C 1
ATOM 1063 O O . ILE A 1 138 ? 5.487 10.200 4.827 1.00 93.25 138 ILE A O 1
ATOM 1067 N N . VAL A 1 139 ? 7.244 11.598 4.837 1.00 93.75 139 VAL A N 1
ATOM 1068 C CA . VAL A 1 139 ? 6.505 12.768 4.356 1.00 93.75 139 VAL A CA 1
ATOM 1069 C C . VAL A 1 139 ? 7.271 13.464 3.245 1.00 93.75 139 VAL A C 1
ATOM 1071 O O . VAL A 1 139 ? 8.500 13.427 3.179 1.00 93.75 139 VAL A O 1
ATOM 1074 N N . LYS A 1 140 ? 6.535 14.154 2.378 1.00 93.25 140 LYS A N 1
ATOM 1075 C CA . LYS A 1 140 ? 7.137 15.006 1.359 1.00 93.25 140 LYS A CA 1
ATOM 1076 C C . LYS A 1 140 ? 7.818 16.219 2.006 1.00 93.25 140 LYS A C 1
ATOM 1078 O O . LYS A 1 140 ? 7.199 16.941 2.788 1.00 93.25 140 LYS A O 1
ATOM 1083 N N . ALA A 1 141 ? 9.050 16.495 1.589 1.00 90.62 141 ALA A N 1
ATOM 1084 C CA . ALA A 1 141 ? 9.791 17.717 1.891 1.00 90.62 141 ALA A CA 1
ATOM 1085 C C . ALA A 1 141 ? 9.990 18.587 0.632 1.00 90.62 141 ALA A C 1
ATOM 1087 O O . ALA A 1 141 ? 9.480 18.295 -0.452 1.00 90.62 141 ALA A O 1
ATOM 1088 N N . LEU A 1 142 ? 10.745 19.684 0.765 1.00 84.06 142 LEU A N 1
ATOM 1089 C CA . LEU A 1 142 ? 11.130 20.533 -0.374 1.00 84.06 142 LEU A CA 1
ATOM 1090 C C . LEU A 1 142 ? 11.984 19.772 -1.400 1.00 84.06 142 LEU A C 1
ATOM 1092 O O . LEU A 1 142 ? 11.870 20.015 -2.600 1.00 84.06 142 LEU A O 1
ATOM 1096 N N . LYS A 1 143 ? 12.828 18.847 -0.928 1.00 82.81 143 LYS A N 1
ATOM 1097 C CA . LYS A 1 143 ? 13.679 17.984 -1.752 1.00 82.81 143 LYS A CA 1
ATOM 1098 C C . LYS A 1 143 ? 13.408 16.523 -1.394 1.00 82.81 143 LYS A C 1
ATOM 1100 O O . LYS A 1 143 ? 13.970 16.017 -0.433 1.00 82.81 143 LYS A O 1
ATOM 1105 N N . GLY A 1 144 ? 12.548 15.871 -2.172 1.00 85.56 144 GLY A N 1
ATOM 1106 C CA . GLY A 1 144 ? 12.220 14.455 -1.993 1.00 85.56 144 GLY A CA 1
ATOM 1107 C C . GLY A 1 144 ? 11.408 14.165 -0.729 1.00 85.56 144 GLY A C 1
ATOM 1108 O O . GLY A 1 144 ? 10.645 15.013 -0.257 1.00 85.56 144 GLY A O 1
ATOM 1109 N N . ASN A 1 145 ? 11.574 12.950 -0.213 1.00 91.75 145 ASN A N 1
ATOM 1110 C CA . ASN A 1 145 ? 10.904 12.453 0.984 1.00 91.75 145 ASN A CA 1
ATOM 1111 C C . ASN A 1 145 ? 11.865 12.469 2.170 1.00 91.75 145 ASN A C 1
ATOM 1113 O O . ASN A 1 145 ? 13.068 12.280 2.000 1.00 91.75 145 ASN A O 1
ATOM 1117 N N . ILE A 1 146 ? 11.327 12.701 3.364 1.00 92.38 146 ILE A N 1
ATOM 1118 C CA . ILE A 1 146 ? 12.084 12.639 4.615 1.00 92.38 146 ILE A CA 1
ATOM 1119 C C . ILE A 1 146 ? 11.348 11.787 5.640 1.00 92.38 146 ILE A C 1
ATOM 1121 O O . ILE A 1 146 ? 10.115 11.738 5.662 1.00 92.38 146 ILE A O 1
ATOM 1125 N N . GLU A 1 147 ? 12.120 11.195 6.541 1.00 92.94 147 GLU A N 1
ATOM 1126 C CA . GLU A 1 147 ? 11.603 10.643 7.783 1.00 92.94 147 GLU A CA 1
ATOM 1127 C C . GLU A 1 147 ? 11.280 11.768 8.765 1.00 92.94 147 GLU A C 1
ATOM 1129 O O . GLU A 1 147 ? 12.130 12.579 9.145 1.00 92.94 147 GLU A O 1
ATOM 1134 N N . LYS A 1 148 ? 10.030 11.806 9.211 1.00 93.00 148 LYS A N 1
ATOM 1135 C CA . LYS A 1 148 ? 9.567 12.690 10.273 1.00 93.00 148 LYS A CA 1
ATOM 1136 C C . LYS A 1 148 ? 9.338 11.873 11.535 1.00 93.00 148 LYS A C 1
ATOM 1138 O O . LYS A 1 148 ? 8.463 11.010 11.562 1.00 93.00 148 LYS A O 1
ATOM 1143 N N . LYS A 1 149 ? 10.073 12.193 12.603 1.00 94.56 149 LYS A N 1
ATOM 1144 C CA . LYS A 1 149 ? 9.818 11.632 13.936 1.00 94.56 149 LYS A CA 1
ATOM 1145 C C . LYS A 1 149 ? 8.440 12.060 14.436 1.00 94.56 149 LYS A C 1
ATOM 1147 O O . LYS A 1 149 ? 8.063 13.232 14.336 1.00 94.56 149 LYS A O 1
ATOM 1152 N N . LEU A 1 150 ? 7.704 11.106 14.984 1.00 94.12 150 LEU A N 1
ATOM 1153 C CA . LEU A 1 150 ? 6.400 11.316 15.594 1.00 94.12 150 LEU A CA 1
ATOM 1154 C C . LEU A 1 150 ? 6.553 11.332 17.114 1.00 94.12 150 LEU A C 1
ATOM 1156 O O . LEU A 1 150 ? 7.384 10.626 17.678 1.00 94.12 150 LEU A O 1
ATOM 1160 N N . SER A 1 151 ? 5.746 12.147 17.790 1.00 95.31 151 SER A N 1
ATOM 1161 C CA . SER A 1 151 ? 5.621 12.044 19.243 1.00 95.31 151 SER A CA 1
ATOM 1162 C C . SER A 1 151 ? 4.789 10.816 19.601 1.00 95.31 151 SER A C 1
ATOM 1164 O O . SER A 1 151 ? 3.871 10.475 18.855 1.00 95.31 151 SER A O 1
ATOM 1166 N N . ALA A 1 152 ? 5.019 10.219 20.773 1.00 91.94 152 ALA A N 1
ATOM 1167 C CA . ALA A 1 152 ? 4.220 9.090 21.264 1.00 91.94 152 ALA A CA 1
ATOM 1168 C C . ALA A 1 152 ? 2.706 9.387 21.236 1.00 91.94 152 ALA A C 1
ATOM 1170 O O . ALA A 1 152 ? 1.898 8.550 20.845 1.00 91.94 152 ALA A O 1
ATOM 1171 N N . LYS A 1 153 ? 2.313 10.638 21.531 1.00 93.19 153 LYS A N 1
ATOM 1172 C CA . LYS A 1 153 ? 0.913 11.091 21.464 1.00 93.19 153 LYS A CA 1
ATOM 1173 C C . LYS A 1 153 ? 0.313 11.000 20.060 1.00 93.19 153 LYS A C 1
ATOM 1175 O O . LYS A 1 153 ? -0.893 10.819 19.952 1.00 93.19 153 LYS A O 1
ATOM 1180 N N . VAL A 1 154 ? 1.095 11.218 19.004 1.00 93.62 154 VAL A N 1
ATOM 1181 C CA . VAL A 1 154 ? 0.626 11.140 17.609 1.00 93.62 154 VAL A CA 1
ATOM 1182 C C . VAL A 1 154 ? 0.796 9.719 17.079 1.00 93.62 154 VAL A C 1
ATOM 1184 O O . VAL A 1 154 ? -0.154 9.152 16.547 1.00 93.62 154 VAL A O 1
ATOM 1187 N N . GLY A 1 155 ? 1.978 9.138 17.278 1.00 93.19 155 GLY A N 1
ATOM 1188 C CA . GLY A 1 155 ? 2.341 7.798 16.835 1.00 93.19 155 GLY A CA 1
ATOM 1189 C C . GLY A 1 155 ? 1.493 6.692 17.452 1.00 93.19 155 GLY A C 1
ATOM 1190 O O . GLY A 1 155 ? 1.187 5.725 16.764 1.00 93.19 155 GLY A O 1
ATOM 1191 N N . GLY A 1 156 ? 1.058 6.844 18.705 1.00 93.81 156 GLY A N 1
ATOM 1192 C CA . GLY A 1 156 ? 0.224 5.874 19.424 1.00 93.81 156 GLY A CA 1
ATOM 1193 C C . GLY A 1 156 ? -1.284 6.010 19.193 1.00 93.81 156 GLY A C 1
ATOM 1194 O O . GLY A 1 156 ? -2.055 5.259 19.778 1.00 93.81 156 GLY A O 1
ATOM 1195 N N . ARG A 1 157 ? -1.749 6.958 18.367 1.00 94.31 157 ARG A N 1
ATOM 1196 C CA . ARG A 1 157 ? -3.187 7.082 18.054 1.00 94.31 157 ARG A CA 1
ATOM 1197 C C . ARG A 1 157 ? -3.637 6.003 17.091 1.00 94.31 157 ARG A C 1
ATOM 1199 O O . ARG A 1 157 ? -2.843 5.520 16.293 1.00 94.31 157 ARG A O 1
ATOM 1206 N N . GLN A 1 158 ? -4.927 5.702 17.086 1.00 95.81 158 GLN A N 1
ATOM 1207 C CA . GLN A 1 158 ? -5.539 4.975 15.981 1.00 95.81 158 GLN A CA 1
ATOM 1208 C C . GLN A 1 158 ? -5.446 5.801 14.687 1.00 95.81 158 GLN A C 1
ATOM 1210 O O . GLN A 1 158 ? -5.598 7.024 14.712 1.00 95.81 158 GLN A O 1
ATOM 1215 N N . LYS A 1 159 ? -5.151 5.138 13.564 1.00 96.00 159 LYS A N 1
ATOM 1216 C CA . LYS A 1 159 ? -4.823 5.798 12.285 1.00 96.00 159 LYS A CA 1
ATOM 1217 C C . LYS A 1 159 ? -6.083 6.115 11.484 1.00 96.00 159 LYS A C 1
ATOM 1219 O O . LYS A 1 159 ? -6.119 7.116 10.781 1.00 96.00 159 LYS A O 1
ATOM 1224 N N . LEU A 1 160 ? -7.112 5.283 11.626 1.00 97.38 160 LEU A N 1
ATOM 1225 C CA . LEU A 1 160 ? -8.407 5.441 10.974 1.00 97.38 160 LEU A CA 1
ATOM 1226 C C . LEU A 1 160 ? -9.516 5.494 12.021 1.00 97.38 160 LEU A C 1
ATOM 1228 O O . LEU A 1 160 ? -9.502 4.752 12.998 1.00 97.38 160 LEU A O 1
ATOM 1232 N N . THR A 1 161 ? -10.511 6.343 11.804 1.00 97.06 161 THR A N 1
ATOM 1233 C CA . THR A 1 161 ? -11.751 6.325 12.591 1.00 97.06 161 THR A CA 1
ATOM 1234 C C . THR A 1 161 ? -12.607 5.112 12.219 1.00 97.06 161 THR A C 1
ATOM 1236 O O . THR A 1 161 ? -12.503 4.601 11.108 1.00 97.06 161 THR A O 1
ATOM 1239 N N . GLY A 1 162 ? -13.529 4.692 13.093 1.00 96.38 162 GLY A N 1
ATOM 1240 C CA . GLY A 1 162 ? -14.451 3.589 12.776 1.00 96.38 162 GLY A CA 1
ATOM 1241 C C . GLY A 1 162 ? -15.248 3.809 11.481 1.00 96.38 162 GLY A C 1
ATOM 1242 O O . GLY A 1 162 ? -15.420 2.885 10.695 1.00 96.38 162 GLY A O 1
ATOM 1243 N N . LYS A 1 163 ? -15.653 5.057 11.196 1.00 97.31 163 LYS A N 1
ATOM 1244 C CA . LYS A 1 163 ? -16.334 5.408 9.937 1.00 97.31 163 LYS A CA 1
ATOM 1245 C C . LYS A 1 163 ? -15.437 5.191 8.717 1.00 97.31 163 LYS A C 1
ATOM 1247 O O . LYS A 1 163 ? -15.889 4.611 7.738 1.00 97.31 163 LYS A O 1
ATOM 1252 N N . GLN A 1 164 ? -14.177 5.619 8.799 1.00 98.31 164 GLN A N 1
ATOM 1253 C CA . GLN A 1 164 ? -13.192 5.435 7.728 1.00 98.31 164 GLN A CA 1
ATOM 1254 C C . GLN A 1 164 ? -12.857 3.957 7.504 1.00 98.31 164 GLN A C 1
ATOM 1256 O O . GLN A 1 164 ? -12.707 3.546 6.361 1.00 98.31 164 GLN A O 1
ATOM 1261 N N . ILE A 1 165 ? -12.773 3.158 8.574 1.00 98.31 165 ILE A N 1
ATOM 1262 C CA . ILE A 1 165 ? -12.541 1.709 8.479 1.00 98.31 165 ILE A CA 1
ATOM 1263 C C . ILE A 1 165 ? -13.674 1.044 7.692 1.00 98.31 165 ILE A C 1
ATOM 1265 O O . ILE A 1 165 ? -13.414 0.331 6.728 1.00 98.31 165 ILE A O 1
ATOM 1269 N N . VAL A 1 166 ? -14.930 1.322 8.054 1.00 98.25 166 VAL A N 1
ATOM 1270 C CA . VAL A 1 166 ? -16.099 0.755 7.361 1.00 98.25 166 VAL A CA 1
ATOM 1271 C C . VAL A 1 166 ? -16.192 1.245 5.913 1.00 98.25 166 VAL A C 1
ATOM 1273 O O . VAL A 1 166 ? -16.527 0.467 5.021 1.00 98.25 166 VAL A O 1
ATOM 1276 N N . GLU A 1 167 ? -15.905 2.525 5.660 1.00 98.50 167 GLU A N 1
ATOM 1277 C CA . GLU A 1 167 ? -15.869 3.086 4.304 1.00 98.50 167 GLU A CA 1
ATOM 1278 C C . GLU A 1 167 ? -14.839 2.362 3.429 1.00 98.50 167 GLU A C 1
ATOM 1280 O O . GLU A 1 167 ? -15.181 1.879 2.348 1.00 98.50 167 GLU A O 1
ATOM 1285 N N . LEU A 1 168 ? -13.608 2.221 3.921 1.00 98.69 168 LEU A N 1
ATOM 1286 C CA . LEU A 1 168 ? -12.538 1.531 3.210 1.00 98.69 168 LEU A CA 1
ATOM 1287 C C . LEU A 1 168 ? -12.864 0.050 2.986 1.00 98.69 168 LEU A C 1
ATOM 1289 O O . LEU A 1 168 ? -12.712 -0.441 1.870 1.00 98.69 168 LEU A O 1
ATOM 1293 N N . ALA A 1 169 ? -13.393 -0.643 3.998 1.00 98.56 169 ALA A N 1
ATOM 1294 C CA . ALA A 1 169 ? -13.762 -2.053 3.881 1.00 98.56 169 ALA A CA 1
ATOM 1295 C C . ALA A 1 169 ? -14.810 -2.296 2.780 1.00 98.56 169 ALA A C 1
ATOM 1297 O O . ALA A 1 169 ? -14.730 -3.279 2.033 1.00 98.56 169 ALA A O 1
ATOM 1298 N N . LYS A 1 170 ? -15.765 -1.371 2.620 1.00 98.56 170 LYS A N 1
ATOM 1299 C CA . LYS A 1 170 ? -16.749 -1.409 1.527 1.00 98.56 170 LYS A CA 1
ATOM 1300 C C . LYS A 1 170 ? -16.105 -1.186 0.161 1.00 98.56 170 LYS A C 1
ATOM 1302 O O . LYS A 1 170 ? -16.444 -1.906 -0.776 1.00 98.56 170 LYS A O 1
ATOM 1307 N N . ILE A 1 171 ? -15.175 -0.232 0.048 1.00 98.62 171 ILE A N 1
ATOM 1308 C CA . ILE A 1 171 ? -14.421 0.010 -1.194 1.00 98.62 171 ILE A CA 1
ATOM 1309 C C . ILE A 1 171 ? -13.651 -1.258 -1.591 1.00 98.62 171 ILE A C 1
ATOM 1311 O O . ILE A 1 171 ? -13.817 -1.747 -2.708 1.00 98.62 171 ILE A O 1
ATOM 1315 N N . CYS A 1 172 ? -12.882 -1.836 -0.666 1.00 98.62 172 CYS A N 1
ATOM 1316 C CA . CYS A 1 172 ? -12.080 -3.036 -0.907 1.00 98.62 172 CYS A CA 1
ATOM 1317 C C . CYS A 1 172 ? -12.937 -4.262 -1.255 1.00 98.62 172 CYS A C 1
ATOM 1319 O O . CYS A 1 172 ? -12.601 -5.001 -2.177 1.00 98.62 172 CYS A O 1
ATOM 1321 N N . SER A 1 173 ? -14.088 -4.439 -0.599 1.00 98.19 173 SER A N 1
ATOM 1322 C CA . SER A 1 173 ? -15.036 -5.510 -0.954 1.00 98.19 173 SER A CA 1
ATOM 1323 C C . SER A 1 173 ? -15.635 -5.320 -2.349 1.00 98.19 173 SER A C 1
ATOM 1325 O O . SER A 1 173 ? -15.894 -6.292 -3.055 1.00 98.19 173 SER A O 1
ATOM 1327 N N . GLY A 1 174 ? -15.859 -4.070 -2.767 1.00 98.44 174 GLY A N 1
ATOM 1328 C CA . GLY A 1 174 ? -16.296 -3.753 -4.126 1.00 98.44 174 GLY A CA 1
ATOM 1329 C C . GLY A 1 174 ? -15.265 -4.163 -5.180 1.00 98.44 174 GLY A C 1
ATOM 1330 O O . GLY A 1 174 ? -15.644 -4.721 -6.208 1.00 98.44 174 GLY A O 1
ATOM 1331 N N . ILE A 1 175 ? -13.980 -3.939 -4.896 1.00 98.44 175 ILE A N 1
ATOM 1332 C CA . ILE A 1 175 ? -12.858 -4.324 -5.767 1.00 98.44 175 ILE A CA 1
ATOM 1333 C C . ILE A 1 175 ? -12.741 -5.849 -5.848 1.00 98.44 175 ILE A C 1
ATOM 1335 O O . ILE A 1 175 ? -12.767 -6.403 -6.941 1.00 98.44 175 ILE A O 1
ATOM 1339 N N . GLU A 1 176 ? -12.735 -6.550 -4.713 1.00 97.88 176 GLU A N 1
ATOM 1340 C CA . GLU A 1 176 ? -12.723 -8.020 -4.698 1.00 97.88 176 GLU A CA 1
ATOM 1341 C C . GLU A 1 176 ? -13.915 -8.617 -5.457 1.00 97.88 176 GLU A C 1
ATOM 1343 O O . GLU A 1 176 ? -13.751 -9.554 -6.239 1.00 97.88 176 GLU A O 1
ATOM 1348 N N . LYS A 1 177 ? -15.119 -8.059 -5.281 1.00 97.50 177 LYS A N 1
ATOM 1349 C CA . LYS A 1 177 ? -16.309 -8.502 -6.018 1.00 97.50 177 LYS A CA 1
ATOM 1350 C C . LYS A 1 177 ? -16.163 -8.288 -7.527 1.00 97.50 177 LYS A C 1
ATOM 1352 O O . LYS A 1 177 ? -16.641 -9.116 -8.303 1.00 97.50 177 LYS A O 1
ATOM 1357 N N . HIS A 1 178 ? -15.546 -7.183 -7.938 1.00 97.88 178 HIS A N 1
ATOM 1358 C CA . HIS A 1 178 ? -15.267 -6.889 -9.341 1.00 97.88 178 HIS A CA 1
ATOM 1359 C C . HIS A 1 178 ? -14.255 -7.886 -9.933 1.00 97.88 178 HIS A C 1
ATOM 1361 O O . HIS A 1 178 ? -14.520 -8.467 -10.987 1.00 97.88 178 HIS A O 1
ATOM 1367 N N . ASP A 1 179 ? -13.155 -8.143 -9.221 1.00 94.81 179 ASP A N 1
ATOM 1368 C CA . ASP A 1 179 ? -12.043 -8.988 -9.684 1.00 94.81 179 ASP A CA 1
ATOM 1369 C C . ASP A 1 179 ? -12.268 -10.495 -9.444 1.00 94.81 179 ASP A C 1
ATOM 1371 O O . ASP A 1 179 ? -11.551 -11.346 -9.984 1.00 94.81 179 ASP A O 1
ATOM 1375 N N . LYS A 1 180 ? -13.309 -10.840 -8.674 1.00 95.38 180 LYS A N 1
ATOM 1376 C CA . LYS A 1 180 ? -13.798 -12.200 -8.375 1.00 95.38 180 LYS A CA 1
ATOM 1377 C C . LYS A 1 180 ? -12.802 -13.105 -7.647 1.00 95.38 180 LYS A C 1
ATOM 1379 O O . LYS A 1 180 ? -13.016 -14.312 -7.580 1.00 95.38 180 LYS A O 1
ATOM 1384 N N . HIS A 1 181 ? -11.732 -12.535 -7.108 1.00 93.62 181 HIS A N 1
ATOM 1385 C CA . HIS A 1 181 ? -10.707 -13.236 -6.344 1.00 93.62 181 HIS A CA 1
ATOM 1386 C C . HIS A 1 181 ? -10.180 -12.317 -5.238 1.00 93.62 181 HIS A C 1
ATOM 1388 O O . HIS A 1 181 ? -10.197 -11.098 -5.435 1.00 93.62 181 HIS A O 1
ATOM 1394 N N . PRO A 1 182 ? -9.666 -12.874 -4.128 1.00 96.44 182 PRO A N 1
ATOM 1395 C CA . PRO A 1 182 ? -9.059 -12.103 -3.050 1.00 96.44 182 PRO A CA 1
ATOM 1396 C C . PRO A 1 182 ? -7.992 -11.126 -3.535 1.00 96.44 182 PRO A C 1
ATOM 1398 O O . PRO A 1 182 ? -7.147 -11.488 -4.358 1.00 96.44 182 PRO A O 1
ATOM 1401 N N . GLN A 1 183 ? -8.018 -9.908 -3.002 1.00 97.19 183 GLN A N 1
ATOM 1402 C CA . GLN A 1 183 ? -7.133 -8.820 -3.401 1.00 97.19 183 GLN A CA 1
ATOM 1403 C C . GLN A 1 183 ? -6.245 -8.353 -2.245 1.00 97.19 183 GLN A C 1
ATOM 1405 O O . GLN A 1 183 ? -6.671 -8.285 -1.091 1.00 97.19 183 GLN A O 1
ATOM 1410 N N . ASP A 1 184 ? -5.018 -7.994 -2.601 1.00 95.19 184 ASP A N 1
ATOM 1411 C CA . ASP A 1 184 ? -4.093 -7.152 -1.851 1.00 95.19 184 ASP A CA 1
ATOM 1412 C C . ASP A 1 184 ? -4.144 -5.745 -2.472 1.00 95.19 184 ASP A C 1
ATOM 1414 O O . ASP A 1 184 ? -3.842 -5.557 -3.657 1.00 95.19 184 ASP A O 1
ATOM 1418 N N . ILE A 1 185 ? -4.615 -4.772 -1.693 1.00 96.88 185 ILE A N 1
ATOM 1419 C CA . ILE A 1 185 ? -4.992 -3.439 -2.165 1.00 96.88 185 ILE A CA 1
ATOM 1420 C C . ILE A 1 185 ? -4.185 -2.383 -1.418 1.00 96.88 185 ILE A C 1
ATOM 1422 O O . ILE A 1 185 ? -4.334 -2.221 -0.208 1.00 96.88 185 ILE A O 1
ATOM 1426 N N . GLU A 1 186 ? -3.411 -1.584 -2.149 1.00 96.25 186 GLU A N 1
ATOM 1427 C CA . GLU A 1 186 ? -2.780 -0.388 -1.597 1.00 96.25 186 GLU A CA 1
ATOM 1428 C C . GLU A 1 186 ? -3.717 0.818 -1.691 1.00 96.25 186 GLU A C 1
ATOM 1430 O O . GLU A 1 186 ? -4.349 1.076 -2.727 1.00 96.25 186 GLU A O 1
ATOM 1435 N N . TRP A 1 187 ? -3.746 1.620 -0.631 1.00 97.88 187 TRP A N 1
ATOM 1436 C CA . TRP A 1 187 ? -4.585 2.808 -0.567 1.00 97.88 187 TRP A CA 1
ATOM 1437 C C . TRP A 1 187 ? -3.921 3.972 0.171 1.00 97.88 187 TRP A C 1
ATOM 1439 O O . TRP A 1 187 ? -2.984 3.842 0.962 1.00 97.88 187 TRP A O 1
ATOM 1449 N N . ALA A 1 188 ? -4.457 5.158 -0.093 1.00 97.69 188 ALA A N 1
ATOM 1450 C CA . ALA A 1 188 ? -4.024 6.423 0.467 1.00 97.69 188 ALA A CA 1
ATOM 1451 C C . ALA A 1 188 ? -5.237 7.256 0.900 1.00 97.69 188 ALA A C 1
ATOM 1453 O O . ALA A 1 188 ? -6.222 7.360 0.173 1.00 97.69 188 ALA A O 1
ATOM 1454 N N . LEU A 1 189 ? -5.150 7.890 2.065 1.00 98.31 189 LEU A N 1
ATOM 1455 C CA . LEU A 1 189 ? -6.164 8.780 2.620 1.00 98.31 189 LEU A CA 1
ATOM 1456 C C . LEU A 1 189 ? -5.635 10.216 2.654 1.00 98.31 189 LEU A C 1
ATOM 1458 O O . LEU A 1 189 ? -4.584 10.497 3.236 1.00 98.31 189 LEU A O 1
ATOM 1462 N N . VAL A 1 190 ? -6.384 11.135 2.043 1.00 97.25 190 VAL A N 1
ATOM 1463 C CA . VAL A 1 190 ? -6.101 12.579 2.055 1.00 97.25 190 VAL A CA 1
ATOM 1464 C C . VAL A 1 190 ? -7.395 13.328 2.294 1.00 97.25 190 VAL A C 1
ATOM 1466 O O . VAL A 1 190 ? -8.333 13.160 1.513 1.00 97.25 190 VAL A O 1
ATOM 1469 N N . LYS A 1 191 ? -7.455 14.185 3.323 1.00 95.88 191 LYS A N 1
ATOM 1470 C CA . LYS A 1 191 ? -8.639 15.021 3.603 1.00 95.88 191 LYS A CA 1
ATOM 1471 C C . LYS A 1 191 ? -9.935 14.203 3.632 1.00 95.88 191 LYS A C 1
ATOM 1473 O O . LYS A 1 191 ? -10.929 14.573 3.011 1.00 95.88 191 LYS A O 1
ATOM 1478 N N . ASN A 1 192 ? -9.894 13.068 4.329 1.00 95.81 192 ASN A N 1
ATOM 1479 C CA . ASN A 1 192 ? -11.016 12.136 4.457 1.00 95.81 192 ASN A CA 1
ATOM 1480 C C . ASN A 1 192 ? -11.513 11.518 3.130 1.00 95.81 192 ASN A C 1
ATOM 1482 O O . ASN A 1 192 ? -12.663 11.106 3.043 1.00 95.81 192 ASN A O 1
ATOM 1486 N N . LYS A 1 193 ? -10.667 11.465 2.095 1.00 98.12 193 LYS A N 1
ATOM 1487 C CA . LYS A 1 193 ? -10.961 10.780 0.833 1.00 98.12 193 LYS A CA 1
ATOM 1488 C C . LYS A 1 193 ? -9.935 9.687 0.560 1.00 98.12 193 LYS A C 1
ATOM 1490 O O . LYS A 1 193 ? -8.732 9.964 0.554 1.00 98.12 193 LYS A O 1
ATOM 1495 N N . PHE A 1 194 ? -10.425 8.477 0.305 1.00 98.56 194 PHE A N 1
ATOM 1496 C CA . PHE A 1 194 ? -9.603 7.345 -0.105 1.00 98.56 194 PHE A CA 1
ATOM 1497 C C . PHE A 1 194 ? -9.260 7.397 -1.597 1.00 98.56 194 PHE A C 1
ATOM 1499 O O . PHE A 1 194 ? -10.072 7.783 -2.441 1.00 98.56 194 PHE A O 1
ATOM 1506 N N . TYR A 1 195 ? -8.041 6.974 -1.905 1.00 98.38 195 TYR A N 1
ATOM 1507 C CA . TYR A 1 195 ? -7.515 6.745 -3.242 1.00 98.38 195 TYR A CA 1
ATOM 1508 C C . TYR A 1 195 ? -6.912 5.348 -3.263 1.00 98.38 195 TYR A C 1
ATOM 1510 O O . TYR A 1 195 ? -6.086 5.030 -2.411 1.00 98.38 195 TYR A O 1
ATOM 1518 N N . ILE A 1 196 ? -7.301 4.535 -4.238 1.00 97.88 196 ILE A N 1
ATOM 1519 C CA . ILE A 1 196 ? -6.684 3.230 -4.470 1.00 97.88 196 ILE A CA 1
ATOM 1520 C C . ILE A 1 196 ? -5.472 3.442 -5.367 1.00 97.88 196 ILE A C 1
ATOM 1522 O O . ILE A 1 196 ? -5.577 4.076 -6.421 1.00 97.88 196 ILE A O 1
ATOM 1526 N N . THR A 1 197 ? -4.312 2.973 -4.919 1.00 95.31 197 THR A N 1
ATOM 1527 C CA . THR A 1 197 ? -3.037 3.174 -5.620 1.00 95.31 197 THR A CA 1
ATOM 1528 C C . THR A 1 197 ? -2.552 1.919 -6.327 1.00 95.31 197 THR A C 1
ATOM 1530 O O . THR A 1 197 ? -1.791 2.043 -7.285 1.00 95.31 197 THR A O 1
ATOM 1533 N N . GLN A 1 198 ? -3.003 0.741 -5.890 1.00 94.12 198 GLN A N 1
ATOM 1534 C CA . GLN A 1 198 ? -2.751 -0.549 -6.528 1.00 94.12 198 GLN A CA 1
ATOM 1535 C C . GLN A 1 198 ? -3.796 -1.573 -6.058 1.00 94.12 198 GLN A C 1
ATOM 1537 O O . GLN A 1 198 ? -4.273 -1.485 -4.930 1.00 94.12 198 GLN A O 1
ATOM 1542 N N . SER A 1 199 ? -4.125 -2.546 -6.907 1.00 94.19 199 SER A N 1
ATOM 1543 C CA . SER A 1 199 ? -4.843 -3.771 -6.534 1.00 94.19 199 SER A CA 1
ATOM 1544 C C . SER A 1 199 ? -4.199 -4.940 -7.262 1.00 94.19 199 SER A C 1
ATOM 1546 O O . SER A 1 199 ? -3.837 -4.799 -8.434 1.00 94.19 199 SER A O 1
ATOM 1548 N N . ARG A 1 200 ? -4.026 -6.067 -6.575 1.00 91.19 200 ARG A N 1
ATOM 1549 C CA . ARG A 1 200 ? -3.467 -7.294 -7.150 1.00 91.19 200 ARG A CA 1
ATOM 1550 C C . ARG A 1 200 ? -4.048 -8.531 -6.460 1.00 91.19 200 ARG A C 1
ATOM 1552 O O . ARG A 1 200 ? -4.386 -8.453 -5.280 1.00 91.19 200 ARG A O 1
ATOM 1559 N N . PRO A 1 201 ? -4.121 -9.688 -7.137 1.00 91.12 201 PRO A N 1
ATOM 1560 C CA . PRO A 1 201 ? -4.602 -10.914 -6.513 1.00 91.12 201 PRO A CA 1
ATOM 1561 C C . PRO A 1 201 ? -3.649 -11.404 -5.412 1.00 91.12 201 PRO A C 1
ATOM 1563 O O . PRO A 1 201 ? -2.426 -11.347 -5.566 1.00 91.12 201 PRO A O 1
ATOM 1566 N N . ILE A 1 202 ? -4.204 -11.949 -4.327 1.00 88.31 202 ILE A N 1
ATOM 1567 C CA . ILE A 1 202 ? -3.410 -12.636 -3.298 1.00 88.31 202 ILE A CA 1
ATOM 1568 C C . ILE A 1 202 ? -2.976 -14.001 -3.851 1.00 88.31 202 ILE A C 1
ATOM 1570 O O . ILE A 1 202 ? -3.810 -14.845 -4.169 1.00 88.31 202 ILE A O 1
ATOM 1574 N N . SER A 1 203 ? -1.667 -14.229 -3.973 1.00 77.50 203 SER A N 1
ATOM 1575 C CA . SER A 1 203 ? -1.106 -15.448 -4.581 1.00 77.50 203 SER A CA 1
ATOM 1576 C C . SER A 1 203 ? -0.676 -16.527 -3.579 1.00 77.50 203 SER A C 1
ATOM 1578 O O . SER A 1 203 ? -0.119 -17.540 -3.994 1.00 77.50 203 SER A O 1
ATOM 1580 N N . THR A 1 204 ? -0.847 -16.291 -2.277 1.00 75.94 204 THR A N 1
ATOM 1581 C CA . THR A 1 204 ? -0.323 -17.134 -1.184 1.00 75.94 204 THR A CA 1
ATOM 1582 C C . TH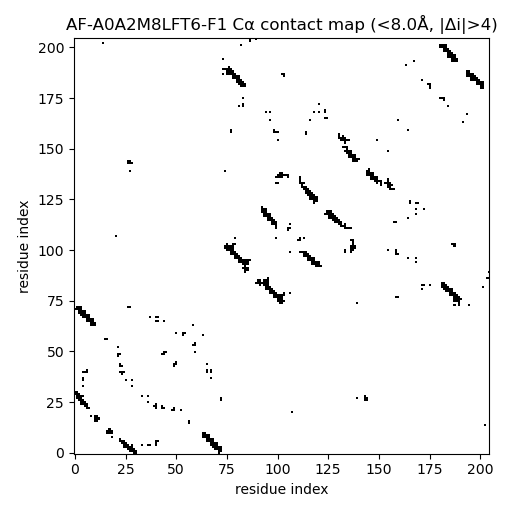R A 1 204 ? -1.402 -17.874 -0.388 1.00 75.94 204 THR A C 1
ATOM 1584 O O . THR A 1 204 ? -1.073 -18.467 0.636 1.00 75.94 204 THR A O 1
ATOM 1587 N N . LEU A 1 205 ? -2.665 -17.801 -0.819 1.00 73.44 205 LEU A N 1
ATOM 1588 C CA . LEU A 1 205 ? -3.796 -18.484 -0.179 1.00 73.44 205 LEU A CA 1
ATOM 1589 C C . LEU A 1 205 ? -3.825 -19.984 -0.489 1.00 73.44 205 LEU A C 1
ATOM 1591 O O . LEU A 1 205 ? -3.444 -20.359 -1.623 1.00 73.44 205 LEU A O 1
#

Solvent-accessible surface area (backbone atoms only — not comparable to full-atom values): 11429 Å² total; per-residue (Å²): 124,45,24,27,44,36,52,44,51,74,57,42,84,45,102,81,43,73,60,76,90,48,53,45,67,46,68,69,36,40,76,91,45,42,65,64,50,53,54,46,32,55,52,26,61,70,34,73,65,27,46,50,51,27,54,75,72,68,40,72,89,50,93,76,53,66,50,75,48,80,40,80,51,76,83,23,58,31,14,33,42,31,30,52,31,27,91,86,80,65,39,71,58,28,27,34,40,38,33,37,59,16,38,56,69,39,58,80,69,65,80,45,59,51,24,38,37,35,29,36,64,91,80,53,46,77,76,46,78,46,67,35,66,25,59,57,26,33,41,83,52,99,75,49,70,41,82,39,78,43,52,69,82,64,19,48,41,74,81,65,52,74,68,54,50,43,53,49,52,52,53,53,51,52,49,27,64,72,70,72,45,53,29,40,31,35,36,32,30,43,96,93,40,81,42,79,78,46,75,44,72,60,86,84,120

Foldseek 3Di:
DFKKKDKDKPCCPDLQDHCQLQFDIFGRHDPVCVVVRNVRRQCSCVDPSNCVSCVVSVNNPPDMGIDIDIGHHDFFQKKWKKWCADLVVRHNQKIKIWMDGTDCVCVSVVVWDTWIWIAGLVQRDTPDTRFDQTQWYWGDDPPGIDTDGDDSVGRRDDRDDSVLSSVVSVVLVVVCVVVVAIWIWIWGDDPNDIDTPDIDHDSND

Radius of gyration: 17.66 Å; Cα contacts (8 Å, |Δi|>4): 409; chains: 1; bounding box: 43×40×44 Å

Organism: NCBI:txid1975037

Sequence (205 aa):
MLVAVRSSATAEDSKVASWAGELETYLNVSQKNLIPSVIKCWSSLFTSRAIFYRFEKKLHKKPVSVAVVVQQMVQSEVSGITFTVHPVTNDYDQMVIEAGLGLGEALVSGQVTLGTYIILKKDYSLLDVNVSEQKIAIVKALKGNIEKKLSAKVGGRQKLTGKQIVELAKICSGIEKHDKHPQDIEWALVKNKFYITQSRPISTL

Secondary structure (DSSP, 8-state):
-EEEEEEEETTTTSTT---TTTS-EEEEEEGGGHHHHHHHHHHHTTSHHHHHHHHHTT-TTS---EEEEEEEPP--SEEEEEESS-TTT--TTEEEEEEEES-THHHHTT-SPPEEEEEETTTTEEEEEE-----EEEEE-SSSEEEEEPPHHHHTS-SS-HHHHHHHHHHHHHHHHHHTS-EEEEEEEETTEEEEEEEEE----

InterPro domains:
  IPR002192 Pyruvate phosphate dikinase, AMP/ATP-binding [PF01326] (2-204)
  IPR006319 Phosphoenolpyruvate synthase [PTHR43030] (2-204)
  IPR013815 ATP-grasp fold, subdomain 1 [G3DSA:3.30.1490.20] (1-74)